Protein AF-0000000071251228 (afdb_homodimer)

pLDDT: mean 87.62, std 14.02, range [30.27, 98.0]

Radius of gyration: 18.93 Å; Cα contacts (8 Å, |Δi|>4): 201; chains: 2; bounding box: 42×54×41 Å

Nearest PDB structures (foldseek):
  5dkn-assembly1_A  TM=8.420E-01  e=7.118E-04  Bos taurus
  1odb-assembly2_F  TM=8.369E-01  e=2.130E-03  Homo sapiens
  1uwo-assembly1_B  TM=6.951E-01  e=2.423E-03  Homo sapiens
  2m9g-assembly1_B  TM=7.995E-01  e=8.251E-03  Homo sapiens
  1qlk-assembly1_B  TM=8.075E-01  e=2.809E-02  Rattus norvegicus

InterPro domains:
  IPR011992 EF-hand domain pair [SSF47473] (2-95)
  IPR013787 S100/CaBP-9k-type, calcium binding, subdomain [PF01023] (8-49)
  IPR013787 S100/CaBP-9k-type, calcium binding, subdomain [SM01394] (8-48)

Organism: Cyprinus carpio (NCBI:txid7962)

Structure (mmCIF, N/CA/C/O backbone):
data_AF-0000000071251228-model_v1
#
loop_
_entity.id
_entity.type
_entity.pdbx_description
1 polymer 'S100 calcium binding protein V1'
#
loop_
_atom_site.group_PDB
_atom_site.id
_atom_site.type_symbol
_atom_site.label_atom_id
_atom_site.label_alt_id
_atom_site.label_comp_id
_atom_site.label_asym_id
_atom_site.label_entity_id
_atom_site.label_seq_id
_atom_site.pdbx_PDB_ins_code
_atom_site.Cartn_x
_atom_site.Cartn_y
_atom_site.Cartn_z
_atom_site.occupancy
_atom_site.B_iso_or_equiv
_atom_site.auth_seq_id
_atom_site.auth_comp_id
_atom_site.auth_asym_id
_atom_site.auth_atom_id
_atom_site.pdbx_PDB_model_num
ATOM 1 N N . MET A 1 1 ? -17.562 -7.41 17.969 1 30.61 1 MET A N 1
ATOM 2 C CA . MET A 1 1 ? -16.484 -8.375 17.734 1 30.61 1 MET A CA 1
ATOM 3 C C . MET A 1 1 ? -15.273 -7.695 17.094 1 30.61 1 MET A C 1
ATOM 5 O O . MET A 1 1 ? -15.391 -7.059 16.047 1 30.61 1 MET A O 1
ATOM 9 N N . ALA A 1 2 ? -14.367 -7.113 17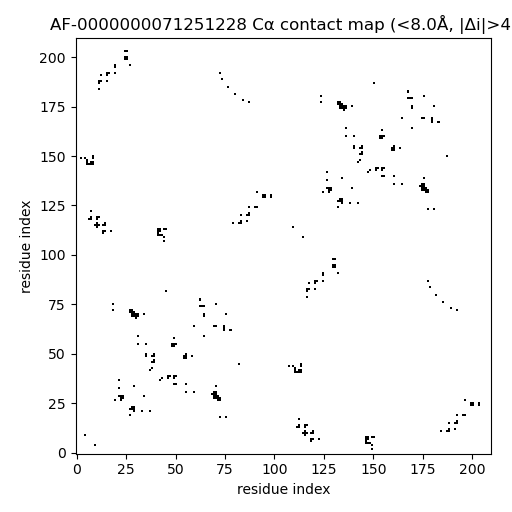.625 1 43.88 2 ALA A N 1
ATOM 10 C CA . ALA A 1 2 ? -13.25 -6.289 17.156 1 43.88 2 ALA A CA 1
ATOM 11 C C . ALA A 1 2 ? -12.695 -6.809 15.844 1 43.88 2 ALA A C 1
ATOM 13 O O . ALA A 1 2 ? -12.242 -7.949 15.758 1 43.88 2 ALA A O 1
ATOM 14 N N . THR A 1 3 ? -13.305 -6.719 14.555 1 56.38 3 THR A N 1
ATOM 15 C CA . THR A 1 3 ? -13.102 -7.348 13.258 1 56.38 3 THR A CA 1
ATOM 16 C C . THR A 1 3 ? -11.617 -7.59 13 1 56.38 3 THR A C 1
ATOM 18 O O . THR A 1 3 ? -10.812 -6.652 13.023 1 56.38 3 THR A O 1
ATOM 21 N N . GLN A 1 4 ? -11.164 -8.812 13.336 1 79.69 4 GLN A N 1
ATOM 22 C CA . GLN A 1 4 ? -9.781 -9.266 13.375 1 79.69 4 GLN A CA 1
ATOM 23 C C . GLN A 1 4 ? -9.109 -9.086 12.016 1 79.69 4 GLN A C 1
ATOM 25 O O . GLN A 1 4 ? -9.531 -9.695 11.023 1 79.69 4 GLN A O 1
ATOM 30 N N . TYR A 1 5 ? -8.43 -8.07 11.758 1 91 5 TYR A N 1
ATOM 31 C CA . TYR A 1 5 ? -7.684 -7.805 10.531 1 91 5 TYR A CA 1
ATOM 32 C C . TYR A 1 5 ? -6.57 -8.828 10.336 1 91 5 TYR A C 1
ATOM 34 O O . TYR A 1 5 ? -5.918 -9.234 11.305 1 91 5 TYR A O 1
ATOM 42 N N . THR A 1 6 ? -6.555 -9.414 9.102 1 95.06 6 THR A N 1
ATOM 43 C CA . THR A 1 6 ? -5.375 -10.188 8.734 1 95.06 6 THR A CA 1
ATOM 44 C C . THR A 1 6 ? -4.129 -9.312 8.734 1 95.06 6 THR A C 1
ATOM 46 O O . THR A 1 6 ? -4.223 -8.086 8.883 1 95.06 6 THR A O 1
ATOM 49 N N . ASP A 1 7 ? -2.982 -9.977 8.625 1 94.69 7 ASP A N 1
ATOM 50 C CA . ASP A 1 7 ? -1.744 -9.211 8.547 1 94.69 7 ASP A CA 1
ATOM 51 C C . ASP A 1 7 ? -1.766 -8.25 7.359 1 94.69 7 ASP A C 1
ATOM 53 O O . ASP A 1 7 ? -1.269 -7.125 7.457 1 94.69 7 ASP A O 1
ATOM 57 N N . LEU A 1 8 ? -2.355 -8.656 6.301 1 96.31 8 LEU A N 1
ATOM 58 C CA . LEU A 1 8 ? -2.408 -7.828 5.102 1 96.31 8 LEU A CA 1
ATOM 59 C C . LEU A 1 8 ? -3.336 -6.637 5.305 1 96.31 8 LEU A C 1
ATOM 61 O O . LEU A 1 8 ? -2.99 -5.508 4.945 1 96.31 8 LEU A O 1
ATOM 65 N N . GLU A 1 9 ? -4.414 -6.84 5.879 1 96.94 9 GLU A N 1
ATOM 66 C CA . GLU A 1 9 ? -5.363 -5.766 6.16 1 96.94 9 GLU A CA 1
ATOM 67 C C . GLU A 1 9 ? -4.789 -4.773 7.164 1 96.94 9 GLU A C 1
ATOM 69 O O . GLU A 1 9 ? -4.973 -3.562 7.023 1 96.94 9 GLU A O 1
ATOM 74 N N . LEU A 1 10 ? -4.055 -5.328 8.055 1 96.62 10 LEU A N 1
ATOM 75 C CA . LEU A 1 10 ? -3.414 -4.465 9.039 1 96.62 10 LEU A CA 1
ATOM 76 C C . LEU A 1 10 ? -2.334 -3.607 8.398 1 96.62 10 LEU A C 1
ATOM 78 O O . LEU A 1 10 ? -2.129 -2.457 8.789 1 96.62 10 LEU A O 1
ATOM 82 N N . ALA A 1 11 ? -1.667 -4.215 7.477 1 97.31 11 ALA A N 1
ATOM 83 C CA . ALA A 1 11 ? -0.642 -3.459 6.758 1 97.31 11 ALA A CA 1
ATOM 84 C C . ALA A 1 11 ? -1.25 -2.264 6.031 1 97.31 11 ALA A C 1
ATOM 86 O O . ALA A 1 11 ? -0.73 -1.147 6.113 1 97.31 11 ALA A O 1
ATOM 87 N N . ILE A 1 12 ? -2.396 -2.455 5.367 1 98 12 ILE A N 1
ATOM 88 C CA . ILE A 1 12 ? -3.072 -1.369 4.668 1 98 12 ILE A CA 1
ATOM 89 C C . ILE A 1 12 ? -3.529 -0.312 5.668 1 98 12 ILE A C 1
ATOM 91 O O . ILE A 1 12 ? -3.312 0.884 5.461 1 98 12 ILE A O 1
ATOM 95 N N . ASN A 1 13 ? -4.074 -0.729 6.754 1 96.19 13 ASN A N 1
ATOM 96 C CA . ASN A 1 13 ? -4.531 0.188 7.789 1 96.19 13 ASN A CA 1
ATOM 97 C C . ASN A 1 13 ? -3.379 1.002 8.367 1 96.19 13 ASN A C 1
ATOM 99 O O . ASN A 1 13 ? -3.529 2.195 8.641 1 96.19 13 ASN A O 1
ATOM 103 N N . THR A 1 14 ? -2.27 0.345 8.594 1 96.94 14 THR A N 1
ATOM 104 C CA . THR A 1 14 ? -1.097 1.015 9.148 1 96.94 14 THR A CA 1
ATOM 105 C C . THR A 1 14 ? -0.638 2.145 8.227 1 96.94 14 THR A C 1
ATOM 107 O O . THR A 1 14 ? -0.355 3.252 8.695 1 96.94 14 THR A O 1
ATOM 110 N N . LEU A 1 15 ? -0.582 1.889 6.906 1 97.56 15 LEU A N 1
ATOM 111 C CA . LEU A 1 15 ? -0.165 2.902 5.945 1 97.56 15 LEU A CA 1
ATOM 112 C C . LEU A 1 15 ? -1.149 4.066 5.922 1 97.56 15 LEU A C 1
ATOM 114 O O . LEU A 1 15 ? -0.741 5.23 5.941 1 97.56 15 LEU A O 1
ATOM 118 N N . VAL A 1 16 ? -2.418 3.779 5.992 1 97.31 16 VAL A N 1
ATOM 119 C CA . VAL A 1 16 ? -3.461 4.797 5.902 1 97.31 16 VAL A CA 1
ATOM 120 C C . VAL A 1 16 ? -3.482 5.633 7.18 1 97.31 16 VAL A C 1
ATOM 122 O O . VAL A 1 16 ? -3.52 6.863 7.121 1 97.31 16 VAL A O 1
ATOM 125 N N . THR A 1 17 ? -3.406 4.961 8.297 1 95.38 17 THR A N 1
ATOM 126 C CA . THR A 1 17 ? -3.533 5.656 9.578 1 95.38 17 THR A CA 1
ATOM 127 C C . THR A 1 17 ? -2.287 6.488 9.867 1 95.38 17 THR A C 1
ATOM 129 O O . THR A 1 17 ? -2.359 7.496 10.57 1 95.38 17 THR A O 1
ATOM 132 N N . ASN A 1 18 ? -1.169 6.016 9.367 1 95.81 18 ASN A N 1
ATOM 133 C CA . ASN A 1 18 ? 0.045 6.805 9.555 1 95.81 18 ASN A CA 1
ATOM 134 C C . ASN A 1 18 ? -0.086 8.195 8.93 1 95.81 18 ASN A C 1
ATOM 136 O O . ASN A 1 18 ? 0.193 9.195 9.586 1 95.81 18 ASN A O 1
ATOM 140 N N . PHE A 1 19 ? -0.508 8.242 7.684 1 96 19 PHE A N 1
ATOM 141 C CA . PHE A 1 19 ? -0.7 9.531 7.027 1 96 19 PHE A CA 1
ATOM 142 C C . PHE A 1 19 ? -1.793 10.336 7.719 1 96 19 PHE A C 1
ATOM 144 O O . PHE A 1 19 ? -1.646 11.539 7.926 1 96 19 PHE A O 1
ATOM 151 N N . HIS A 1 20 ? -2.836 9.641 8.055 1 92.56 20 HIS A N 1
ATOM 152 C CA . HIS A 1 20 ? -3.965 10.289 8.711 1 92.56 20 HIS A CA 1
ATOM 153 C C . HIS A 1 20 ? -3.541 10.93 10.031 1 92.56 20 HIS A C 1
ATOM 155 O O . HIS A 1 20 ? -3.947 12.055 10.336 1 92.56 20 HIS A O 1
ATOM 161 N N . SER A 1 21 ? -2.768 10.234 10.75 1 92.81 21 SER A N 1
ATOM 162 C CA . SER A 1 21 ? -2.344 10.727 12.055 1 92.81 21 SER A CA 1
ATOM 163 C C . SER A 1 21 ? -1.324 11.852 11.922 1 92.81 21 SER A C 1
ATOM 165 O O . SER A 1 21 ? -1.209 12.695 12.812 1 92.81 21 SER A O 1
ATOM 167 N N . ALA A 1 22 ? -0.604 11.82 10.805 1 92.56 22 ALA A N 1
ATOM 168 C CA . ALA A 1 22 ? 0.412 12.844 10.578 1 92.56 22 ALA A CA 1
ATOM 169 C C . ALA A 1 22 ? -0.217 14.133 10.062 1 92.56 22 ALA A C 1
ATOM 171 O O . ALA A 1 22 ? 0.367 15.211 10.203 1 92.56 22 ALA A O 1
ATOM 172 N N . SER A 1 23 ? -1.326 14.086 9.445 1 91.56 23 SER A N 1
ATOM 173 C CA . SER A 1 23 ? -2.008 15.258 8.898 1 91.56 23 SER A CA 1
ATOM 174 C C . SER A 1 23 ? -2.783 16 9.984 1 91.56 23 SER A C 1
ATOM 176 O O . SER A 1 23 ? -3.289 15.383 10.922 1 91.56 23 SER A O 1
ATOM 178 N N . PRO A 1 24 ? -2.785 17.297 9.914 1 87.62 24 PRO A N 1
ATOM 179 C CA . PRO A 1 24 ? -3.559 18.062 10.898 1 87.62 24 PRO A CA 1
ATOM 180 C C . PRO A 1 24 ? -5.031 17.672 10.922 1 87.62 24 PRO A C 1
ATOM 182 O O . PRO A 1 24 ? -5.559 17.172 9.93 1 87.62 24 PRO A O 1
ATOM 185 N N . THR A 1 25 ? -5.637 17.953 12.008 1 81.62 25 THR A N 1
ATOM 186 C CA . THR A 1 25 ? -7.023 17.578 12.227 1 81.62 25 THR A CA 1
ATOM 187 C C . THR A 1 25 ? -7.949 18.312 11.266 1 81.62 25 THR A C 1
ATOM 189 O O . THR A 1 25 ? -9.008 17.797 10.891 1 81.62 25 THR A O 1
ATOM 192 N N . ASN A 1 26 ? -7.492 19.438 10.781 1 82.94 26 ASN A N 1
ATOM 193 C CA . ASN A 1 26 ? -8.359 20.266 9.945 1 82.94 26 ASN A CA 1
ATOM 194 C C . ASN A 1 26 ? -7.961 20.203 8.477 1 82.94 26 ASN A C 1
ATOM 196 O O . ASN A 1 26 ? -8.43 21 7.664 1 82.94 26 ASN A O 1
ATOM 200 N N . ALA A 1 27 ? -7.074 19.297 8.188 1 84.56 27 ALA A N 1
ATOM 201 C CA . ALA A 1 27 ? -6.613 19.203 6.809 1 84.56 27 ALA A CA 1
ATOM 202 C C . ALA A 1 27 ? -6.234 17.766 6.457 1 84.56 27 ALA A C 1
ATOM 204 O O . ALA A 1 27 ? -5.746 17.016 7.309 1 84.56 27 ALA A O 1
ATOM 205 N N . ASP A 1 28 ? -6.445 17.453 5.191 1 90 28 ASP A N 1
ATOM 206 C CA . ASP A 1 28 ? -6.055 16.125 4.703 1 90 28 ASP A CA 1
ATOM 207 C C . ASP A 1 28 ? -4.738 16.203 3.93 1 90 28 ASP A C 1
ATOM 209 O O . ASP A 1 28 ? -4.457 15.336 3.098 1 90 28 ASP A O 1
ATOM 213 N N . THR A 1 29 ? -4.039 17.328 4.141 1 94.56 29 THR A N 1
ATOM 214 C CA . THR A 1 29 ? -2.758 17.5 3.469 1 94.56 29 THR A CA 1
ATOM 215 C C . THR A 1 29 ? -1.661 17.828 4.48 1 94.56 29 THR A C 1
ATOM 217 O O . THR A 1 29 ? -1.948 18.25 5.602 1 94.56 29 THR A O 1
ATOM 220 N N . LEU A 1 30 ? -0.43 17.531 4.043 1 95.62 30 LEU A N 1
ATOM 221 C CA . LEU A 1 30 ? 0.752 17.875 4.828 1 95.62 30 LEU A CA 1
ATOM 222 C C . LEU A 1 30 ? 1.565 18.953 4.141 1 95.62 30 LEU A C 1
ATOM 224 O O . LEU A 1 30 ? 1.646 19 2.91 1 95.62 30 LEU A O 1
ATOM 228 N N . THR A 1 31 ? 2.123 19.812 5.016 1 93.94 31 THR A N 1
ATOM 229 C CA . THR A 1 31 ? 3.127 20.703 4.461 1 93.94 31 THR A CA 1
ATOM 230 C C . THR A 1 31 ? 4.383 19.938 4.062 1 93.94 31 THR A C 1
ATOM 232 O O . THR A 1 31 ? 4.559 18.781 4.461 1 93.94 31 THR A O 1
ATOM 235 N N . ALA A 1 32 ? 5.219 20.594 3.246 1 93.06 32 ALA A N 1
ATOM 236 C CA . ALA A 1 32 ? 6.473 19.969 2.832 1 93.06 32 ALA A CA 1
ATOM 237 C C . ALA A 1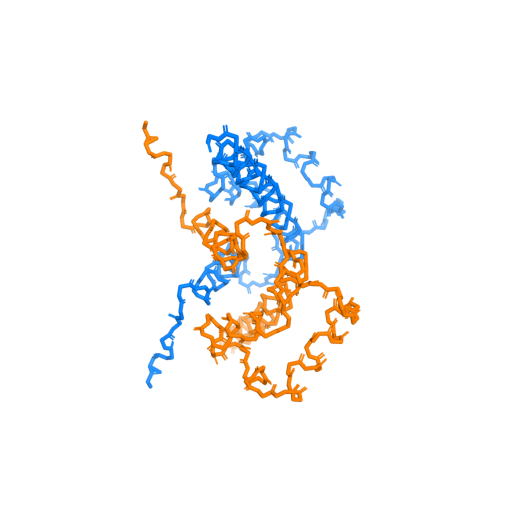 32 ? 7.301 19.547 4.039 1 93.06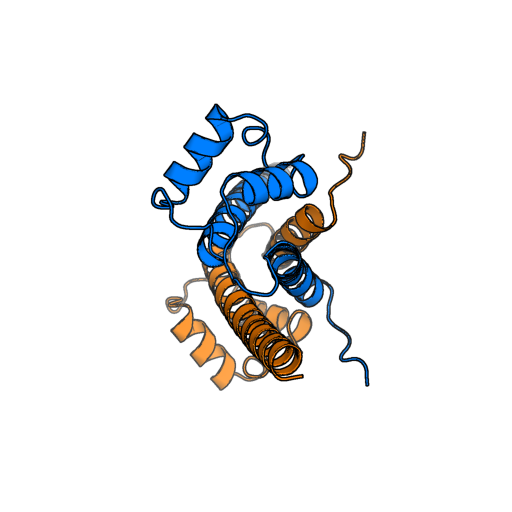 32 ALA A C 1
ATOM 239 O O . ALA A 1 32 ? 7.883 18.453 4.055 1 93.06 32 ALA A O 1
ATOM 240 N N . GLN A 1 33 ? 7.336 20.422 5.051 1 92.06 33 GLN A N 1
ATOM 241 C CA . GLN A 1 33 ? 8.133 20.156 6.246 1 92.06 33 GLN A CA 1
ATOM 242 C C . GLN A 1 33 ? 7.559 18.969 7.035 1 92.06 33 GLN A C 1
ATOM 244 O O . GLN A 1 33 ? 8.305 18.141 7.539 1 92.06 33 GLN A O 1
ATOM 249 N N . GLU A 1 34 ? 6.258 18.922 7.199 1 94.25 34 GLU A N 1
ATOM 250 C CA . GLU A 1 34 ? 5.598 17.812 7.883 1 94.25 34 GLU A CA 1
ATOM 251 C C . GLU A 1 34 ? 5.824 16.5 7.145 1 94.25 34 GLU A C 1
ATOM 253 O O . GLU A 1 34 ? 6.078 15.469 7.77 1 94.25 34 GLU A O 1
ATOM 258 N N . PHE A 1 35 ? 5.742 16.609 5.855 1 95.25 35 PHE A N 1
ATOM 259 C CA . PHE A 1 35 ? 5.977 15.445 5.02 1 95.25 35 PHE A CA 1
ATOM 260 C C . PHE A 1 35 ? 7.41 14.945 5.168 1 95.25 35 PHE A C 1
ATOM 262 O O . PHE A 1 35 ? 7.645 13.75 5.324 1 95.25 35 PHE A O 1
ATOM 269 N N . GLN A 1 36 ? 8.328 15.828 5.164 1 93.69 36 GLN A N 1
ATOM 270 C CA . GLN A 1 36 ? 9.742 15.484 5.34 1 93.69 36 GLN A CA 1
ATOM 271 C C . GLN A 1 36 ? 9.977 14.805 6.684 1 93.69 36 GLN A C 1
ATOM 273 O O . GLN A 1 36 ? 10.695 13.805 6.758 1 93.69 36 GLN A O 1
ATOM 278 N N . SER A 1 37 ? 9.438 15.391 7.727 1 93.69 37 SER A N 1
ATOM 279 C CA . SER A 1 37 ? 9.578 14.828 9.062 1 93.69 37 SER A CA 1
ATOM 280 C C . SER A 1 37 ? 8.992 13.414 9.133 1 93.69 37 SER A C 1
ATOM 282 O O . SER A 1 37 ? 9.594 12.523 9.727 1 93.69 37 SER A O 1
ATOM 284 N N . MET A 1 38 ? 7.867 13.234 8.5 1 94.06 38 MET A N 1
ATOM 285 C CA . MET A 1 38 ? 7.211 11.93 8.5 1 94.06 38 MET A CA 1
ATOM 286 C C . MET A 1 38 ? 8.07 10.891 7.781 1 94.06 38 MET A C 1
ATOM 288 O O . MET A 1 38 ? 8.289 9.797 8.305 1 94.06 38 MET A O 1
ATOM 292 N N . ILE A 1 39 ? 8.547 11.219 6.57 1 94.94 39 ILE A N 1
ATOM 293 C CA . ILE A 1 39 ? 9.336 10.289 5.766 1 94.94 39 ILE A CA 1
ATOM 294 C C . ILE A 1 39 ? 10.625 9.938 6.504 1 94.94 39 ILE A C 1
ATOM 296 O O . ILE A 1 39 ? 11.016 8.766 6.559 1 94.94 39 ILE A O 1
ATOM 300 N N . SER A 1 40 ? 11.25 10.922 7.086 1 93.12 40 SER A N 1
ATOM 301 C CA . SER A 1 40 ? 12.523 10.711 7.77 1 93.12 40 SER A CA 1
ATOM 302 C C . SER A 1 40 ? 12.352 9.828 9 1 93.12 40 SER A C 1
ATOM 304 O O . SER A 1 40 ? 13.25 9.047 9.336 1 93.12 40 SER A O 1
ATOM 306 N N . LYS A 1 41 ? 11.234 9.945 9.57 1 93.56 41 LYS A N 1
ATOM 307 C CA . LYS A 1 41 ? 10.953 9.18 10.781 1 93.56 41 LYS A CA 1
ATOM 308 C C . LYS A 1 41 ? 10.43 7.785 10.453 1 93.56 41 LYS A C 1
ATOM 310 O O . LYS A 1 41 ? 10.805 6.809 11.102 1 93.56 41 LYS A O 1
ATOM 315 N N . GLU A 1 42 ? 9.602 7.652 9.406 1 94.69 42 GLU A N 1
ATOM 316 C CA . GLU A 1 42 ? 8.812 6.438 9.211 1 94.69 42 GLU A CA 1
ATOM 317 C C . GLU A 1 42 ? 9.398 5.574 8.094 1 94.69 42 GLU A C 1
ATOM 319 O O . GLU A 1 42 ? 9.109 4.379 8.016 1 94.69 42 GLU A O 1
ATOM 324 N N . LEU A 1 43 ? 10.195 6.203 7.215 1 94.94 43 LEU A N 1
ATOM 325 C CA . LEU A 1 43 ? 10.766 5.438 6.113 1 94.94 43 LEU A CA 1
ATOM 326 C C . LEU A 1 43 ? 12.273 5.668 6.02 1 94.94 43 LEU A C 1
ATOM 328 O O . LEU A 1 43 ? 12.789 5.969 4.941 1 94.94 43 LEU A O 1
ATOM 332 N N . PRO A 1 44 ? 12.977 5.473 7.129 1 93.06 44 PRO A N 1
ATOM 333 C CA . PRO A 1 44 ? 14.398 5.816 7.121 1 93.06 44 PRO A CA 1
ATOM 334 C C . PRO A 1 44 ? 15.234 4.832 6.305 1 93.06 44 PRO A C 1
ATOM 336 O O . PRO A 1 44 ? 16.281 5.199 5.777 1 93.06 44 PRO A O 1
ATOM 339 N N . THR A 1 45 ? 14.875 3.621 6.148 1 92.69 45 THR A N 1
ATOM 340 C CA . THR A 1 45 ? 15.641 2.607 5.434 1 92.69 45 THR A CA 1
ATOM 341 C C . THR A 1 45 ? 15.312 2.633 3.941 1 92.69 45 THR A C 1
ATOM 343 O O . THR A 1 45 ? 16.188 2.387 3.105 1 92.69 45 THR A O 1
ATOM 346 N N . MET A 1 46 ? 14.062 2.992 3.627 1 93.12 46 MET A N 1
ATOM 347 C CA . MET A 1 46 ? 13.609 2.881 2.246 1 93.12 46 MET A CA 1
ATOM 348 C C . MET A 1 46 ? 13.789 4.199 1.503 1 93.12 46 MET A C 1
ATOM 350 O O . MET A 1 46 ? 13.906 4.215 0.275 1 93.12 46 MET A O 1
ATOM 354 N N . VAL A 1 47 ? 13.781 5.301 2.219 1 92.31 47 VAL A N 1
ATOM 355 C CA . VAL A 1 47 ? 13.969 6.613 1.611 1 92.31 47 VAL A CA 1
ATOM 356 C C . VAL A 1 47 ? 15.164 7.312 2.258 1 92.31 47 VAL A C 1
ATOM 358 O O . VAL A 1 47 ? 15.039 7.926 3.318 1 92.31 47 VAL A O 1
ATOM 361 N N . LYS A 1 48 ? 16.219 7.348 1.599 1 86.06 48 LYS A N 1
ATOM 362 C CA . LYS A 1 48 ? 17.469 7.844 2.178 1 86.06 48 LYS A CA 1
ATOM 363 C C . LYS A 1 48 ? 17.719 9.297 1.786 1 86.06 48 LYS A C 1
ATOM 365 O O . LYS A 1 48 ? 18.453 10.016 2.469 1 86.06 48 LYS A O 1
ATOM 370 N N . THR A 1 49 ? 17.016 9.742 0.818 1 81.31 49 THR A N 1
ATOM 371 C CA . THR A 1 49 ? 17.391 11.031 0.25 1 81.31 49 THR A CA 1
ATOM 372 C C . THR A 1 49 ? 16.469 12.133 0.768 1 81.31 49 THR A C 1
ATOM 374 O O . THR A 1 49 ? 16.688 13.312 0.498 1 81.31 49 THR A O 1
ATOM 377 N N . ALA A 1 50 ? 15.5 11.773 1.533 1 77.5 50 ALA A N 1
ATOM 378 C CA . ALA A 1 50 ? 14.555 12.82 1.92 1 77.5 50 ALA A CA 1
ATOM 379 C C . ALA A 1 50 ? 14.977 13.492 3.221 1 77.5 50 ALA A C 1
ATOM 381 O O . ALA A 1 50 ? 14.227 14.289 3.789 1 77.5 50 ALA A O 1
ATOM 382 N N . GLY A 1 51 ? 16.047 13.242 3.623 1 81.75 51 GLY A N 1
ATOM 383 C CA . GLY A 1 51 ? 16.516 13.805 4.879 1 81.75 51 GLY A CA 1
ATOM 384 C C . GLY A 1 51 ? 17 15.242 4.75 1 81.75 51 GLY A C 1
ATOM 385 O O . GLY A 1 51 ? 17.125 15.945 5.75 1 81.75 51 GLY A O 1
ATOM 386 N N . ASP A 1 52 ? 17.312 15.648 3.578 1 84.62 52 ASP A N 1
ATOM 387 C CA . ASP A 1 52 ? 17.703 17.047 3.412 1 84.62 52 ASP A CA 1
ATOM 388 C C . ASP A 1 52 ? 16.797 17.75 2.42 1 84.62 52 ASP A C 1
ATOM 390 O O . ASP A 1 52 ? 15.914 17.141 1.816 1 84.62 52 ASP A O 1
ATOM 394 N N . GLN A 1 53 ? 17 19.125 2.326 1 88.56 53 GLN A N 1
ATOM 395 C CA . GLN A 1 53 ? 16.094 19.953 1.536 1 88.56 53 GLN A CA 1
ATOM 396 C C . GLN A 1 53 ? 16.156 19.578 0.057 1 88.56 53 GLN A C 1
ATOM 398 O O . GLN A 1 53 ? 15.141 19.609 -0.64 1 88.56 53 GLN A O 1
ATOM 403 N N . GLU A 1 54 ? 17.344 19.281 -0.367 1 90.94 54 GLU A N 1
ATOM 404 C CA . GLU A 1 54 ? 17.5 18.891 -1.769 1 90.94 54 GLU A CA 1
ATOM 405 C C . GLU A 1 54 ? 16.766 17.594 -2.072 1 90.94 54 GLU A C 1
ATOM 407 O O . GLU A 1 54 ? 16.062 17.484 -3.08 1 90.94 54 GLU A O 1
ATOM 412 N N . GLY A 1 55 ? 16.969 16.641 -1.234 1 91.25 55 GLY A N 1
ATOM 413 C CA . GLY A 1 55 ? 16.281 15.375 -1.367 1 91.25 55 GLY A CA 1
ATOM 414 C C . GLY A 1 55 ? 14.773 15.5 -1.291 1 91.25 55 GLY A C 1
ATOM 415 O O . GLY A 1 55 ? 14.047 14.859 -2.057 1 91.25 55 GLY A O 1
ATOM 416 N N . LEU A 1 56 ? 14.32 16.328 -0.42 1 91 56 LEU A N 1
ATOM 417 C CA . LEU A 1 56 ? 12.891 16.578 -0.278 1 91 56 LEU A CA 1
ATOM 418 C C . LEU A 1 56 ? 12.312 17.203 -1.54 1 91 56 LEU A C 1
ATOM 420 O O . LEU A 1 56 ? 11.266 16.797 -2.029 1 91 56 LEU A O 1
ATOM 424 N N . ASN A 1 57 ? 12.992 18.281 -2.068 1 92.12 57 ASN A N 1
ATOM 425 C CA . ASN A 1 57 ? 12.547 18.953 -3.279 1 92.12 57 ASN A CA 1
ATOM 426 C C . ASN A 1 57 ? 12.453 18 -4.461 1 92.12 57 ASN A C 1
ATOM 428 O O . ASN A 1 57 ? 11.492 18.047 -5.238 1 92.12 57 ASN A O 1
ATOM 432 N N . LYS A 1 58 ? 13.367 17.156 -4.562 1 93 58 LYS A N 1
ATOM 433 C CA . LYS A 1 58 ? 13.359 16.141 -5.621 1 93 58 LYS A CA 1
ATOM 434 C C . LYS A 1 58 ? 12.164 15.211 -5.473 1 93 58 LYS A C 1
ATOM 436 O O . LYS A 1 58 ? 11.492 14.891 -6.457 1 93 58 LYS A O 1
ATOM 441 N N . LEU A 1 59 ? 11.961 14.828 -4.289 1 93.31 59 LEU A N 1
ATOM 442 C CA . LEU A 1 59 ? 10.859 13.914 -4.004 1 93.31 59 LEU A CA 1
ATOM 443 C C . LEU A 1 59 ? 9.523 14.57 -4.332 1 93.31 59 LEU A C 1
ATOM 445 O O . LEU A 1 59 ? 8.664 13.953 -4.973 1 93.31 59 LEU A O 1
ATOM 449 N N . LEU A 1 60 ? 9.359 15.82 -3.932 1 94.31 60 LEU A N 1
ATOM 450 C CA . LEU A 1 60 ? 8.117 16.547 -4.18 1 94.31 60 LEU A CA 1
ATOM 451 C C . LEU A 1 60 ? 7.898 16.75 -5.676 1 94.31 60 LEU A C 1
ATOM 453 O O . LEU A 1 60 ? 6.77 16.656 -6.164 1 94.31 60 LEU A O 1
ATOM 457 N N . THR A 1 61 ? 9.023 16.969 -6.332 1 93.88 61 THR A N 1
ATOM 458 C CA . THR A 1 61 ? 8.969 17.141 -7.781 1 93.88 61 THR A CA 1
ATOM 459 C C . THR A 1 61 ? 8.57 15.828 -8.461 1 93.88 61 THR A C 1
ATOM 461 O O . THR A 1 61 ? 7.734 15.82 -9.359 1 93.88 61 THR A O 1
ATOM 464 N N . GLU A 1 62 ? 9.102 14.781 -7.984 1 93 62 GLU A N 1
ATOM 465 C CA . GLU A 1 62 ? 8.789 13.469 -8.539 1 93 62 GLU A CA 1
ATOM 466 C C . GLU A 1 62 ? 7.332 13.094 -8.266 1 93 62 GLU A C 1
ATOM 468 O O . GLU A 1 62 ? 6.695 12.43 -9.094 1 93 62 GLU A O 1
ATOM 473 N N . LEU A 1 63 ? 6.84 13.523 -7.172 1 93.44 63 LEU A N 1
ATOM 474 C CA . LEU A 1 63 ? 5.461 13.242 -6.793 1 93.44 63 LEU A CA 1
ATOM 475 C C . LEU A 1 63 ? 4.504 14.234 -7.449 1 93.44 63 LEU A C 1
ATOM 477 O O . LEU A 1 63 ? 3.283 14.102 -7.324 1 93.44 63 LEU A O 1
ATOM 481 N N . ASN A 1 64 ? 5.043 15.25 -8.188 1 93.38 64 ASN A N 1
ATOM 482 C CA . ASN A 1 64 ? 4.285 16.266 -8.906 1 93.38 64 ASN A CA 1
ATOM 483 C C . ASN A 1 64 ? 3.412 17.078 -7.957 1 93.38 64 ASN A C 1
ATOM 485 O O . ASN A 1 64 ? 2.248 17.359 -8.258 1 93.38 64 ASN A O 1
ATOM 489 N N . VAL A 1 65 ? 3.98 17.391 -6.777 1 93.38 65 VAL A N 1
ATOM 490 C CA . VAL A 1 65 ? 3.273 18.234 -5.824 1 93.38 65 VAL A CA 1
ATOM 491 C C . VAL A 1 65 ? 3.539 19.703 -6.145 1 93.38 65 VAL A C 1
ATOM 493 O O . VAL A 1 65 ? 4.695 20.125 -6.211 1 93.38 65 VAL A O 1
ATOM 496 N N . GLU A 1 66 ? 2.447 20.469 -6.379 1 89.44 66 GLU A N 1
ATOM 497 C CA . GLU A 1 66 ? 2.578 21.875 -6.711 1 89.44 66 GLU A CA 1
ATOM 498 C C . GLU A 1 66 ? 3.035 22.688 -5.5 1 89.44 66 GLU A C 1
ATOM 500 O O . GLU A 1 66 ? 2.625 22.406 -4.371 1 89.44 66 GLU A O 1
ATOM 505 N N . GLU A 1 67 ? 3.828 23.703 -5.84 1 84.06 67 GLU A N 1
ATOM 506 C CA . GLU A 1 67 ? 4.305 24.594 -4.789 1 84.06 67 GLU A CA 1
ATOM 507 C C . GLU A 1 67 ? 3.139 25.219 -4.035 1 84.06 67 GLU A C 1
ATOM 509 O O . GLU A 1 67 ? 2.188 25.719 -4.648 1 84.06 67 GLU A O 1
ATOM 514 N N . GLY A 1 68 ? 3.178 25.172 -2.736 1 86.44 68 GLY A N 1
ATOM 515 C CA . GLY A 1 68 ? 2.164 25.797 -1.903 1 86.44 68 GLY A CA 1
ATOM 516 C C . GLY A 1 68 ? 0.96 24.922 -1.658 1 86.44 68 GLY A C 1
ATOM 517 O O . GLY A 1 68 ? 0.12 25.219 -0.809 1 86.44 68 GLY A O 1
ATOM 518 N N . LYS A 1 69 ? 1.07 23.891 -2.533 1 84.94 69 LYS A N 1
ATOM 519 C CA . LYS A 1 69 ? -0.003 22.938 -2.285 1 84.94 69 LYS A CA 1
ATOM 520 C C . LYS A 1 69 ? 0.449 21.844 -1.325 1 84.94 69 LYS A C 1
ATOM 522 O O . LYS A 1 69 ? 1.637 21.516 -1.259 1 84.94 69 LYS A O 1
ATOM 527 N N . GLY A 1 70 ? -0.184 21.531 -0.316 1 93.69 70 GLY A N 1
ATOM 528 C CA . GLY A 1 70 ? 0.067 20.469 0.654 1 93.69 70 GLY A CA 1
ATOM 529 C C . GLY A 1 70 ? 0.206 19.109 0.021 1 93.69 70 GLY A C 1
ATOM 530 O O . GLY A 1 70 ? -0.085 18.922 -1.164 1 93.69 70 GLY A O 1
ATOM 531 N N . VAL A 1 71 ? 0.915 18.266 0.686 1 96.31 71 VAL A N 1
ATOM 532 C CA . VAL A 1 71 ? 1.041 16.859 0.271 1 96.31 71 VAL A CA 1
ATOM 533 C C . VAL A 1 71 ? -0.216 16.094 0.664 1 96.31 71 VAL A C 1
ATOM 535 O O . VAL A 1 71 ? -0.514 15.945 1.852 1 96.31 71 VAL A O 1
ATOM 538 N N . ALA A 1 72 ? -0.922 15.656 -0.396 1 96.5 72 ALA A N 1
ATOM 539 C CA . ALA A 1 72 ? -2.148 14.898 -0.15 1 96.5 72 ALA A CA 1
ATOM 540 C C . ALA A 1 72 ? -1.859 13.406 -0.017 1 96.5 72 ALA A C 1
ATOM 542 O O . ALA A 1 72 ? -0.743 12.961 -0.288 1 96.5 72 ALA A O 1
ATOM 543 N N . PHE A 1 73 ? -2.9 12.68 0.42 1 96.44 73 PHE A N 1
ATOM 544 C CA . PHE A 1 73 ? -2.76 11.242 0.593 1 96.44 73 PHE A CA 1
ATOM 545 C C . PHE A 1 73 ? -2.318 10.578 -0.708 1 96.44 73 PHE A C 1
ATOM 547 O O . PHE A 1 73 ? -1.5 9.656 -0.697 1 96.44 73 PHE A O 1
ATOM 554 N N . LYS A 1 74 ? -2.828 11.078 -1.766 1 95.69 74 LYS A N 1
ATOM 555 C CA . LYS A 1 74 ? -2.5 10.492 -3.062 1 95.69 74 LYS A CA 1
ATOM 556 C C . LYS A 1 74 ? -1.006 10.602 -3.354 1 95.69 74 LYS A C 1
ATOM 558 O O . LYS A 1 74 ? -0.412 9.688 -3.93 1 95.69 74 LYS A O 1
ATOM 563 N N . ASP A 1 75 ? -0.418 11.664 -2.984 1 96.44 75 ASP A N 1
ATOM 564 C CA . ASP A 1 75 ? 1.014 11.867 -3.184 1 96.44 75 ASP A CA 1
ATOM 565 C C . ASP A 1 75 ? 1.829 10.906 -2.322 1 96.44 75 ASP A C 1
ATOM 567 O O . ASP A 1 75 ? 2.75 10.25 -2.816 1 96.44 75 ASP A O 1
ATOM 571 N N . PHE A 1 76 ? 1.355 10.867 -1.095 1 96.06 76 PHE A N 1
ATOM 572 C CA . PHE A 1 76 ? 1.989 9.914 -0.195 1 96.06 76 PHE A CA 1
ATOM 573 C C . PHE A 1 76 ? 1.878 8.492 -0.744 1 96.06 76 PHE A C 1
ATOM 575 O O . PHE A 1 76 ? 2.848 7.738 -0.721 1 96.06 76 PHE A O 1
ATOM 582 N N . TRP A 1 77 ? 0.816 8.18 -1.246 1 97.19 77 TRP A N 1
ATOM 583 C CA . TRP A 1 77 ? 0.581 6.836 -1.756 1 97.19 77 TRP A CA 1
ATOM 584 C C . TRP A 1 77 ? 1.44 6.559 -2.984 1 97.19 77 TRP A C 1
ATOM 586 O O . TRP A 1 77 ? 1.891 5.43 -3.195 1 97.19 77 TRP A O 1
ATOM 596 N N . GLN A 1 78 ? 1.619 7.566 -3.783 1 96.31 78 GLN A N 1
ATOM 597 C CA . GLN A 1 78 ? 2.496 7.402 -4.938 1 96.31 78 GLN A CA 1
ATOM 598 C C . GLN A 1 78 ? 3.912 7.035 -4.508 1 96.31 78 GLN A C 1
ATOM 600 O O . GLN A 1 78 ? 4.582 6.238 -5.168 1 96.31 78 GLN A O 1
ATOM 605 N N . LEU A 1 79 ? 4.375 7.652 -3.479 1 96.19 79 LEU A N 1
ATOM 606 C CA . LEU A 1 79 ? 5.676 7.293 -2.928 1 96.19 79 LEU A CA 1
ATOM 607 C C . LEU A 1 79 ? 5.691 5.836 -2.479 1 96.19 79 LEU A C 1
ATOM 609 O O . LEU A 1 79 ? 6.609 5.086 -2.816 1 96.19 79 LEU A O 1
ATOM 613 N N . VAL A 1 80 ? 4.66 5.434 -1.76 1 97.38 80 VAL A N 1
ATOM 614 C CA . VAL A 1 80 ? 4.539 4.059 -1.288 1 97.38 80 VAL A CA 1
ATOM 615 C C . VAL A 1 80 ? 4.527 3.102 -2.48 1 97.38 80 VAL A C 1
ATOM 617 O O . VAL A 1 80 ? 5.18 2.057 -2.451 1 97.38 80 VAL A O 1
ATOM 620 N N . ASP A 1 81 ? 3.783 3.451 -3.5 1 96.81 81 ASP A N 1
ATOM 621 C CA . ASP A 1 81 ? 3.701 2.658 -4.723 1 96.81 81 ASP A CA 1
ATOM 622 C C . ASP A 1 81 ? 5.082 2.447 -5.336 1 96.81 81 ASP A C 1
ATOM 624 O O . ASP A 1 81 ? 5.43 1.331 -5.73 1 96.81 81 ASP A O 1
ATOM 628 N N . SER A 1 82 ? 5.855 3.479 -5.406 1 95.44 82 SER A N 1
ATOM 629 C CA . SER A 1 82 ? 7.199 3.418 -5.969 1 95.44 82 SER A CA 1
ATOM 630 C C . SER A 1 82 ? 8.102 2.502 -5.152 1 95.44 82 SER A C 1
ATOM 632 O O . SER A 1 82 ? 8.828 1.678 -5.711 1 95.44 82 SER A O 1
ATOM 634 N N . LEU A 1 83 ? 8.023 2.658 -3.859 1 95.88 83 LEU A N 1
ATOM 635 C CA . LEU A 1 83 ? 8.836 1.845 -2.963 1 95.88 83 LEU A CA 1
ATOM 636 C C . LEU A 1 83 ? 8.445 0.374 -3.055 1 95.88 83 LEU A C 1
ATOM 638 O O . LEU A 1 83 ? 9.312 -0.502 -3.094 1 95.88 83 LEU A O 1
ATOM 642 N N . ALA A 1 84 ? 7.148 0.065 -3.027 1 97 84 ALA A N 1
ATOM 643 C CA . ALA A 1 84 ? 6.648 -1.306 -3.105 1 97 84 ALA A CA 1
ATOM 644 C C . ALA A 1 84 ? 7.07 -1.97 -4.414 1 97 84 ALA A C 1
ATOM 646 O O . ALA A 1 84 ? 7.504 -3.123 -4.418 1 97 84 ALA A O 1
ATOM 647 N N . THR A 1 85 ? 6.961 -1.248 -5.523 1 96.38 85 THR A N 1
ATOM 648 C CA . THR A 1 85 ? 7.34 -1.76 -6.836 1 96.38 85 THR A CA 1
ATOM 649 C C . THR A 1 85 ? 8.836 -2.068 -6.887 1 96.38 85 THR A C 1
ATOM 651 O O . THR A 1 85 ? 9.242 -3.102 -7.418 1 96.38 85 THR A O 1
ATOM 654 N N . ALA A 1 86 ? 9.633 -1.179 -6.375 1 94.25 86 ALA A N 1
ATOM 655 C CA . ALA A 1 86 ? 11.078 -1.391 -6.312 1 94.25 86 ALA A CA 1
ATOM 656 C C . ALA A 1 86 ? 11.414 -2.631 -5.492 1 94.25 86 ALA A C 1
ATOM 658 O O . ALA A 1 86 ? 12.242 -3.453 -5.906 1 94.25 86 ALA A O 1
ATOM 659 N N . GLN A 1 87 ? 10.781 -2.771 -4.379 1 93.56 87 GLN A N 1
ATOM 660 C CA . GLN A 1 87 ? 11.023 -3.93 -3.523 1 93.56 87 GLN A CA 1
ATOM 661 C C . GLN A 1 87 ? 10.602 -5.223 -4.215 1 93.56 87 GLN A C 1
ATOM 663 O O . GLN A 1 87 ? 11.305 -6.23 -4.145 1 93.56 87 GLN A O 1
ATOM 668 N N . PHE A 1 88 ? 9.461 -5.168 -4.859 1 95.12 88 PHE A N 1
ATOM 669 C CA . PHE A 1 88 ? 9 -6.355 -5.566 1 95.12 88 PHE A CA 1
ATOM 670 C C . PHE A 1 88 ? 9.977 -6.746 -6.668 1 95.12 88 PHE A C 1
ATOM 672 O O . PHE A 1 88 ? 10.242 -7.934 -6.883 1 95.12 88 PHE A O 1
ATOM 679 N N . GLY A 1 89 ? 10.453 -5.789 -7.391 1 93.56 89 GLY A N 1
ATOM 680 C CA . GLY A 1 89 ? 11.445 -6.051 -8.422 1 93.56 89 GLY A CA 1
ATOM 681 C C . GLY A 1 89 ? 12.68 -6.754 -7.895 1 93.56 89 GLY A C 1
ATOM 682 O O . GLY A 1 89 ? 13.195 -7.672 -8.539 1 93.56 89 GLY A O 1
ATOM 683 N N . LEU A 1 90 ? 13.086 -6.379 -6.754 1 90.88 90 LEU A N 1
ATOM 684 C CA . LEU A 1 90 ? 14.266 -6.98 -6.141 1 90.88 90 LEU A CA 1
ATOM 685 C C . LEU A 1 90 ? 14 -8.438 -5.766 1 90.88 90 LEU A C 1
ATOM 687 O O . LEU A 1 90 ? 14.836 -9.305 -6.008 1 90.88 90 LEU A O 1
ATOM 691 N N . LEU A 1 91 ? 12.914 -8.672 -5.191 1 90.5 91 LEU A N 1
ATOM 692 C CA . LEU A 1 91 ? 12.547 -10.031 -4.781 1 90.5 91 LEU A CA 1
ATOM 693 C C . LEU A 1 91 ? 12.367 -10.938 -5.992 1 90.5 91 LEU A C 1
ATOM 695 O O . LEU A 1 91 ? 12.758 -12.102 -5.965 1 90.5 91 LEU A O 1
ATOM 699 N N . SER A 1 92 ? 11.672 -10.391 -6.945 1 89.88 92 SER A N 1
ATOM 700 C CA . SER A 1 92 ? 11.43 -11.164 -8.164 1 89.88 92 SER A CA 1
ATOM 701 C C . SER A 1 92 ? 12.734 -11.57 -8.836 1 89.88 92 SER A C 1
ATOM 703 O O . SER A 1 92 ? 12.859 -12.688 -9.328 1 89.88 92 SER A O 1
ATOM 705 N N . LYS A 1 93 ? 13.672 -10.727 -8.906 1 88.5 93 LYS A N 1
ATOM 706 C CA . LYS A 1 93 ? 14.984 -11.023 -9.484 1 88.5 93 LYS A CA 1
ATOM 707 C C . LYS A 1 93 ? 15.703 -12.102 -8.68 1 88.5 93 LYS A C 1
ATOM 709 O O . LYS A 1 93 ? 16.344 -12.984 -9.258 1 88.5 93 LYS A O 1
ATOM 714 N N . GLU A 1 94 ? 15.562 -12.055 -7.402 1 84.62 94 GLU A N 1
ATOM 715 C CA . GLU A 1 94 ? 16.188 -13.047 -6.543 1 84.62 94 GLU A CA 1
ATOM 716 C C . GLU A 1 94 ? 15.578 -14.43 -6.758 1 84.62 94 GLU A C 1
ATOM 718 O O . GLU A 1 94 ? 16.281 -15.438 -6.719 1 84.62 94 GLU A O 1
ATOM 723 N N . LYS A 1 95 ? 14.352 -14.453 -6.867 1 81.19 95 LYS A N 1
ATOM 724 C CA . LYS A 1 95 ? 13.625 -15.703 -7.09 1 81.19 95 LYS A CA 1
ATOM 725 C C . LYS A 1 95 ? 14.016 -16.344 -8.422 1 81.19 95 LYS A C 1
ATOM 727 O O . LYS A 1 95 ? 14.109 -17.562 -8.531 1 81.19 95 LYS A O 1
ATOM 732 N N . GLN A 1 96 ? 14.109 -15.523 -9.359 1 76.62 96 GLN A N 1
ATOM 733 C CA . GLN A 1 96 ? 14.484 -16.016 -10.688 1 76.62 96 GLN A CA 1
ATOM 734 C C . GLN A 1 96 ? 15.906 -16.562 -10.688 1 76.62 96 GLN A C 1
ATOM 736 O O . GLN A 1 96 ? 16.188 -17.547 -11.375 1 76.62 96 GLN A O 1
ATOM 741 N N . VAL A 1 97 ? 16.703 -15.992 -9.891 1 71.62 97 VAL A N 1
ATOM 742 C CA . VAL A 1 97 ? 18.078 -16.469 -9.828 1 71.62 97 VAL A CA 1
ATOM 743 C C . VAL A 1 97 ? 18.141 -17.766 -9.039 1 71.62 97 VAL A C 1
ATOM 745 O O . VAL A 1 97 ? 18.906 -18.672 -9.391 1 71.62 97 VAL A O 1
ATOM 748 N N . LYS A 1 98 ? 17.406 -17.906 -8.016 1 65.31 98 LYS A N 1
ATOM 749 C CA . LYS A 1 98 ? 17.391 -19.125 -7.23 1 65.31 98 LYS A CA 1
ATOM 750 C C . LYS A 1 98 ? 16.828 -20.297 -8.039 1 65.31 98 LYS A C 1
ATOM 752 O O . LYS A 1 98 ? 17.281 -21.438 -7.891 1 65.31 98 LYS A O 1
ATOM 757 N N . CYS A 1 99 ? 15.797 -20.062 -8.758 1 59.41 99 CYS A N 1
ATOM 758 C CA . CYS A 1 99 ? 15.234 -21.141 -9.562 1 59.41 99 CYS A CA 1
ATOM 759 C C . CYS A 1 99 ? 16.203 -21.547 -10.672 1 59.41 99 CYS A C 1
ATOM 761 O O . CYS A 1 99 ? 16.359 -22.734 -10.953 1 59.41 99 CYS A O 1
ATOM 763 N N . VAL A 1 100 ? 16.672 -20.625 -11.297 1 55.88 100 VAL A N 1
ATOM 764 C CA . VAL A 1 100 ? 17.641 -21 -12.328 1 55.88 100 VAL A CA 1
ATOM 765 C C . VAL A 1 100 ? 18.75 -21.844 -11.711 1 55.88 100 VAL A C 1
ATOM 767 O O . VAL A 1 100 ? 19.188 -22.828 -12.305 1 55.88 100 VAL A O 1
ATOM 770 N N . LYS A 1 101 ? 19.094 -21.406 -10.633 1 55.03 101 LYS A N 1
ATOM 771 C CA . LYS A 1 101 ? 20.141 -22.234 -10.023 1 55.03 101 LYS A CA 1
ATOM 772 C C . LYS A 1 101 ? 19.609 -23.594 -9.625 1 55.03 101 LYS A C 1
ATOM 774 O O . LYS A 1 101 ? 20.375 -24.562 -9.523 1 55.03 101 LYS A O 1
ATOM 779 N N . CYS A 1 102 ? 18.406 -23.531 -9.219 1 49.53 102 CYS A N 1
ATOM 780 C CA . CYS A 1 102 ? 17.844 -24.844 -8.891 1 49.53 102 CYS A CA 1
ATOM 781 C C . CYS A 1 102 ? 17.812 -25.734 -10.125 1 49.53 102 CYS A C 1
ATOM 783 O O . CYS A 1 102 ? 18 -26.953 -10.031 1 49.53 102 CYS A O 1
ATOM 785 N N . SER A 1 103 ? 17.234 -25.031 -11.172 1 48.44 103 SER A N 1
ATOM 786 C CA . SER A 1 103 ? 17.172 -25.875 -12.367 1 48.44 103 SER A CA 1
ATOM 787 C C . SER A 1 103 ? 18.578 -26.203 -12.875 1 48.44 103 SER A C 1
ATOM 789 O O . SER A 1 103 ? 18.766 -27.203 -13.586 1 48.44 103 SER A O 1
ATOM 791 N N . LEU A 1 104 ? 19.453 -25.391 -12.672 1 48.81 104 LEU A N 1
ATOM 792 C CA . LEU A 1 104 ? 20.797 -25.703 -13.141 1 48.81 104 LEU A CA 1
ATOM 793 C C . LEU A 1 104 ? 21.5 -26.656 -12.18 1 48.81 104 LEU A C 1
ATOM 795 O O . LEU A 1 104 ? 22.578 -27.172 -12.484 1 48.81 104 LEU A O 1
ATOM 799 N N . MET A 1 105 ? 20.891 -26.703 -11.039 1 40.69 105 MET A N 1
ATOM 800 C CA . MET A 1 105 ? 21.531 -27.781 -10.289 1 40.69 105 MET A CA 1
ATOM 801 C C . MET A 1 105 ? 20.891 -29.125 -10.625 1 40.69 105 MET A C 1
ATOM 803 O O . MET A 1 105 ? 19.672 -29.219 -10.789 1 40.69 105 MET A O 1
ATOM 807 N N . MET B 1 1 ? 23.266 -6.832 10.836 1 30.27 1 MET B N 1
ATOM 808 C CA . MET B 1 1 ? 22.391 -6.078 11.719 1 30.27 1 MET B CA 1
ATOM 809 C C . MET B 1 1 ? 20.938 -6.145 11.242 1 30.27 1 MET B C 1
ATOM 811 O O . MET B 1 1 ? 20.641 -5.797 10.094 1 30.27 1 MET B O 1
ATOM 815 N N . ALA B 1 2 ? 20.109 -7.004 11.422 1 44.38 2 ALA B N 1
ATOM 816 C CA . ALA B 1 2 ? 18.766 -7.289 10.914 1 44.38 2 ALA B CA 1
ATOM 817 C C . ALA B 1 2 ? 17.984 -6 10.68 1 44.38 2 ALA B C 1
ATOM 819 O O . ALA B 1 2 ? 17.766 -5.215 11.609 1 44.38 2 ALA B O 1
ATOM 820 N N . THR B 1 3 ? 18.203 -5.043 9.648 1 56.34 3 THR B N 1
ATOM 821 C CA . THR B 1 3 ? 17.766 -3.672 9.391 1 56.34 3 THR B CA 1
ATOM 822 C C . THR B 1 3 ? 16.344 -3.441 9.898 1 56.34 3 THR B C 1
ATOM 824 O O . THR B 1 3 ? 15.422 -4.164 9.516 1 56.34 3 THR B O 1
ATOM 827 N N . GLN B 1 4 ? 16.25 -2.9 11.117 1 79.25 4 GLN B N 1
ATOM 828 C CA . GLN B 1 4 ? 15.039 -2.723 11.922 1 79.25 4 GLN B CA 1
ATOM 829 C C . GLN B 1 4 ? 13.992 -1.905 11.164 1 79.25 4 GLN B C 1
ATOM 831 O O . GLN B 1 4 ? 14.219 -0.728 10.867 1 79.25 4 GLN B O 1
ATOM 836 N N . TYR B 1 5 ? 13.117 -2.455 10.469 1 91 5 TYR B N 1
ATOM 837 C CA . TYR B 1 5 ? 12.023 -1.804 9.758 1 91 5 TYR B CA 1
ATOM 838 C C . TYR B 1 5 ? 11.062 -1.137 10.742 1 91 5 TYR B C 1
ATOM 840 O O . TYR B 1 5 ? 10.781 -1.677 11.812 1 91 5 TYR B O 1
ATOM 848 N N . THR B 1 6 ? 10.789 0.185 10.438 1 95.06 6 THR B N 1
ATOM 849 C CA . THR B 1 6 ? 9.672 0.81 11.148 1 95.06 6 THR B CA 1
ATOM 850 C C . THR B 1 6 ? 8.367 0.076 10.852 1 95.06 6 THR B C 1
ATOM 852 O O . THR B 1 6 ? 8.328 -0.82 10.008 1 95.06 6 THR B O 1
ATOM 855 N N . ASP B 1 7 ? 7.355 0.445 11.625 1 94.56 7 ASP B N 1
ATOM 856 C CA . ASP B 1 7 ? 6.051 -0.163 11.367 1 94.56 7 ASP B CA 1
ATOM 857 C C . ASP B 1 7 ? 5.598 0.099 9.938 1 94.56 7 ASP B C 1
ATOM 859 O O . ASP B 1 7 ? 4.996 -0.772 9.297 1 94.56 7 ASP B O 1
ATOM 863 N N . LEU B 1 8 ? 5.902 1.232 9.422 1 96.25 8 LEU B N 1
ATOM 864 C CA . LEU B 1 8 ? 5.488 1.596 8.07 1 96.25 8 LEU B CA 1
ATOM 865 C C . LEU B 1 8 ? 6.258 0.791 7.031 1 96.25 8 LEU B C 1
ATOM 867 O O . LEU B 1 8 ? 5.672 0.281 6.074 1 96.25 8 LEU B O 1
ATOM 871 N N . GLU B 1 9 ? 7.48 0.639 7.223 1 96.94 9 GLU B N 1
ATOM 872 C CA . GLU B 1 9 ? 8.312 -0.144 6.312 1 96.94 9 GLU B CA 1
ATOM 873 C C . GLU B 1 9 ? 7.922 -1.619 6.344 1 96.94 9 GLU B C 1
ATOM 875 O O . GLU B 1 9 ? 7.891 -2.279 5.301 1 96.94 9 GLU B O 1
ATOM 880 N N . LEU B 1 10 ? 7.551 -2.016 7.5 1 96.62 10 LEU B N 1
ATOM 881 C CA . LEU B 1 10 ? 7.117 -3.4 7.637 1 96.62 10 LEU B CA 1
ATOM 882 C C . LEU B 1 10 ? 5.789 -3.625 6.918 1 96.62 10 LEU B C 1
ATOM 884 O O . LEU B 1 10 ? 5.555 -4.695 6.355 1 96.62 10 LEU B O 1
ATOM 888 N N . ALA B 1 11 ? 4.973 -2.637 7.016 1 97.31 11 ALA B N 1
ATOM 889 C CA . ALA B 1 11 ? 3.693 -2.732 6.32 1 97.31 11 ALA B CA 1
ATOM 890 C C . ALA B 1 11 ? 3.898 -2.887 4.816 1 97.31 11 ALA B C 1
ATOM 892 O O . ALA B 1 11 ? 3.283 -3.748 4.184 1 97.31 11 ALA B O 1
ATOM 893 N N . ILE B 1 12 ? 4.82 -2.115 4.219 1 98 12 ILE B N 1
ATOM 894 C CA . ILE B 1 12 ? 5.113 -2.209 2.795 1 98 12 ILE B CA 1
ATOM 895 C C . ILE B 1 12 ? 5.695 -3.586 2.477 1 98 12 ILE B C 1
ATOM 897 O O . ILE B 1 12 ? 5.27 -4.242 1.522 1 98 12 ILE B O 1
ATOM 901 N N . ASN B 1 13 ? 6.582 -4.043 3.287 1 96.25 13 ASN B N 1
ATOM 902 C CA . ASN B 1 13 ? 7.195 -5.352 3.094 1 96.25 13 ASN B CA 1
ATOM 903 C C . ASN B 1 13 ? 6.16 -6.473 3.164 1 96.25 13 ASN B C 1
ATOM 905 O O . ASN B 1 13 ? 6.223 -7.43 2.389 1 96.25 13 ASN B O 1
ATOM 909 N N . THR B 1 14 ? 5.266 -6.355 4.105 1 96.94 14 THR B N 1
ATOM 910 C CA . THR B 1 14 ? 4.223 -7.363 4.273 1 96.94 14 THR B CA 1
ATOM 911 C C . THR B 1 14 ? 3.371 -7.477 3.012 1 96.94 14 THR B C 1
ATOM 913 O O . THR B 1 14 ? 3.088 -8.586 2.545 1 96.94 14 THR B O 1
ATOM 916 N N . LEU B 1 15 ? 2.961 -6.332 2.43 1 97.62 15 LEU B N 1
ATOM 917 C CA . LEU B 1 15 ? 2.148 -6.328 1.219 1 97.62 15 LEU B CA 1
ATOM 918 C C . LEU B 1 15 ? 2.914 -6.938 0.049 1 97.62 15 LEU B C 1
ATOM 920 O O . LEU B 1 15 ? 2.377 -7.77 -0.686 1 97.62 15 LEU B O 1
ATOM 924 N N . VAL B 1 16 ? 4.184 -6.633 -0.055 1 97.38 16 VAL B N 1
ATOM 925 C CA . VAL B 1 16 ? 5.008 -7.086 -1.173 1 97.38 16 VAL B CA 1
ATOM 926 C C . VAL B 1 16 ? 5.285 -8.578 -1.039 1 97.38 16 VAL B C 1
ATOM 928 O O . VAL B 1 16 ? 5.137 -9.336 -2.002 1 97.38 16 VAL B O 1
ATOM 931 N N . THR B 1 17 ? 5.633 -8.992 0.146 1 95.5 17 THR B N 1
ATOM 932 C CA . THR B 1 17 ? 6.031 -10.383 0.354 1 95.5 17 THR B CA 1
ATOM 933 C C . THR B 1 17 ? 4.824 -11.312 0.266 1 95.5 17 THR B C 1
ATOM 935 O O . THR B 1 17 ? 4.965 -12.484 -0.087 1 95.5 17 THR B O 1
ATOM 938 N N . ASN B 1 18 ? 3.67 -10.789 0.651 1 95.94 18 ASN B N 1
ATOM 939 C CA . ASN B 1 18 ? 2.473 -11.617 0.524 1 95.94 18 ASN B CA 1
ATOM 940 C C . ASN B 1 18 ? 2.23 -12.031 -0.923 1 95.94 18 ASN B C 1
ATOM 942 O O . ASN B 1 18 ? 2.021 -13.211 -1.205 1 95.94 18 ASN B O 1
ATOM 946 N N . PHE B 1 19 ? 2.26 -11.07 -1.831 1 96.12 19 PHE B N 1
ATOM 947 C CA . PHE B 1 19 ? 2.074 -11.391 -3.242 1 96.12 19 PHE B CA 1
ATOM 948 C C . PHE B 1 19 ? 3.203 -12.281 -3.746 1 96.12 19 PHE B C 1
ATOM 950 O O . PHE B 1 19 ? 2.961 -13.242 -4.48 1 96.12 19 PHE B O 1
ATOM 957 N N . HIS B 1 20 ? 4.387 -11.938 -3.338 1 92.75 20 HIS B N 1
ATOM 958 C CA . HIS B 1 20 ? 5.559 -12.695 -3.758 1 92.75 20 HIS B CA 1
ATOM 959 C C . HIS B 1 20 ? 5.453 -14.156 -3.33 1 92.75 20 HIS B C 1
ATOM 961 O O . HIS B 1 20 ? 5.77 -15.062 -4.105 1 92.75 20 HIS B O 1
ATOM 967 N N . SER B 1 21 ? 5.023 -14.344 -2.15 1 93 21 SER B N 1
ATOM 968 C CA . SER B 1 21 ? 4.938 -15.695 -1.607 1 93 21 SER B CA 1
ATOM 969 C C . SER B 1 21 ? 3.779 -16.469 -2.23 1 93 21 SER B C 1
ATOM 971 O O . SER B 1 21 ? 3.812 -17.703 -2.301 1 93 21 SER B O 1
ATOM 973 N N . ALA B 1 22 ? 2.771 -15.719 -2.666 1 92.75 22 ALA B N 1
ATOM 974 C CA . ALA B 1 22 ? 1.603 -16.344 -3.27 1 92.75 22 ALA B CA 1
ATOM 975 C C . ALA B 1 22 ? 1.873 -16.734 -4.723 1 92.75 22 ALA B C 1
ATOM 977 O O . ALA B 1 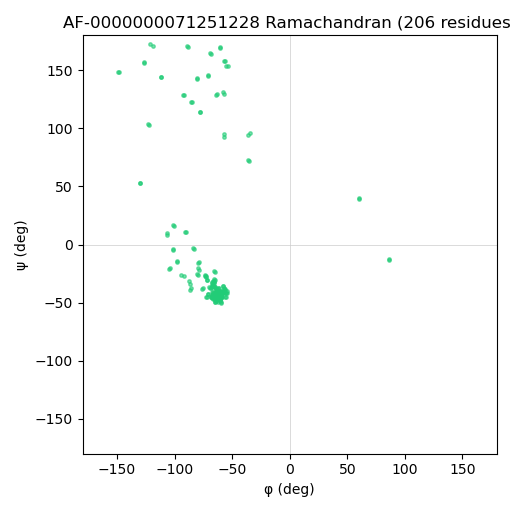22 ? 1.209 -17.609 -5.277 1 92.75 22 ALA B O 1
ATOM 978 N N . SER B 1 23 ? 2.758 -16.078 -5.383 1 91.94 23 SER B N 1
ATOM 979 C CA . SER B 1 23 ? 3.086 -16.344 -6.781 1 91.94 23 SER B CA 1
ATOM 980 C C . SER B 1 23 ? 4.031 -17.547 -6.906 1 91.94 23 SER B C 1
ATOM 982 O O . SER B 1 23 ? 4.863 -17.781 -6.027 1 91.94 23 SER B O 1
ATOM 984 N N . PRO B 1 24 ? 3.842 -18.328 -7.922 1 87.94 24 PRO B N 1
ATOM 985 C CA . PRO B 1 24 ? 4.754 -19.453 -8.125 1 87.94 24 PRO B CA 1
ATOM 986 C C . PRO B 1 24 ? 6.211 -19.031 -8.234 1 87.94 24 PRO B C 1
ATOM 988 O O . PRO B 1 24 ? 6.496 -17.875 -8.602 1 87.94 24 PRO B O 1
ATOM 991 N N . THR B 1 25 ? 7.051 -19.938 -7.965 1 81.88 25 THR B N 1
ATOM 992 C CA . THR B 1 25 ? 8.484 -19.656 -7.941 1 81.88 25 THR B CA 1
ATOM 993 C C . THR B 1 25 ? 8.984 -19.297 -9.328 1 81.88 25 THR B C 1
ATOM 995 O O . THR B 1 25 ? 9.945 -18.531 -9.469 1 81.88 25 THR B O 1
ATOM 998 N N . ASN B 1 26 ? 8.266 -19.719 -10.344 1 83.19 26 ASN B N 1
ATOM 999 C CA . ASN B 1 26 ? 8.742 -19.516 -11.711 1 83.19 26 ASN B CA 1
ATOM 1000 C C . ASN B 1 26 ? 7.953 -18.422 -12.43 1 83.19 26 ASN B C 1
ATOM 1002 O O . ASN B 1 26 ? 8.062 -18.266 -13.648 1 83.19 26 ASN B O 1
ATOM 1006 N N . ALA B 1 27 ? 7.145 -17.766 -11.672 1 84.69 27 ALA B N 1
ATOM 1007 C CA . ALA B 1 27 ? 6.324 -16.734 -12.297 1 84.69 27 ALA B CA 1
ATOM 1008 C C . ALA B 1 27 ? 6.051 -15.586 -11.328 1 84.69 27 ALA B C 1
ATOM 1010 O O . ALA B 1 27 ? 5.938 -15.797 -10.117 1 84.69 27 ALA B O 1
ATOM 1011 N N . ASP B 1 28 ? 5.93 -14.398 -11.906 1 90.25 28 ASP B N 1
ATOM 1012 C CA . ASP B 1 28 ? 5.59 -13.227 -11.102 1 90.25 28 ASP B CA 1
ATOM 1013 C C . ASP B 1 28 ? 4.109 -12.883 -11.234 1 90.25 28 ASP B C 1
ATOM 1015 O O . ASP B 1 28 ? 3.715 -11.734 -11.008 1 90.25 28 ASP B O 1
ATOM 1019 N N . THR B 1 29 ? 3.361 -13.859 -11.742 1 94.69 29 THR B N 1
ATOM 1020 C CA . THR B 1 29 ? 1.928 -13.656 -11.914 1 94.69 29 THR B CA 1
ATOM 1021 C C . THR B 1 29 ? 1.137 -14.773 -11.234 1 94.69 29 THR B C 1
ATOM 1023 O O . THR B 1 29 ? 1.677 -15.844 -10.953 1 94.69 29 THR B O 1
ATOM 1026 N N . LEU B 1 30 ? -0.116 -14.422 -10.914 1 95.75 30 LEU B N 1
ATOM 1027 C CA . LEU B 1 30 ? -1.057 -15.391 -10.359 1 95.75 30 LEU B CA 1
ATOM 1028 C C . LEU B 1 30 ? -2.174 -15.695 -11.344 1 95.75 30 LEU B C 1
ATOM 1030 O O . LEU B 1 30 ? -2.615 -14.805 -12.086 1 95.75 30 LEU B O 1
ATOM 1034 N N . THR B 1 31 ? -2.551 -16.969 -11.289 1 94 31 THR B N 1
ATOM 1035 C CA . THR B 1 31 ? -3.787 -17.281 -12 1 94 31 THR B CA 1
ATOM 1036 C C . THR B 1 31 ? -4.984 -16.656 -11.297 1 94 31 THR B C 1
ATOM 1038 O O . THR B 1 31 ? -4.883 -16.219 -10.148 1 94 31 THR B O 1
ATOM 1041 N N . ALA B 1 32 ? -6.113 -16.609 -12.039 1 92.94 32 ALA B N 1
ATOM 1042 C CA . ALA B 1 32 ? -7.336 -16.062 -11.453 1 92.94 32 ALA B CA 1
ATOM 1043 C C . ALA B 1 32 ? -7.711 -16.797 -10.172 1 92.94 32 ALA B C 1
ATOM 1045 O O . ALA B 1 32 ? -8.109 -16.172 -9.188 1 92.94 32 ALA B O 1
ATOM 1046 N N . GLN B 1 33 ? -7.57 -18.109 -10.227 1 91.94 33 GLN B N 1
ATOM 1047 C CA . GLN B 1 33 ? -7.941 -18.938 -9.078 1 91.94 33 GLN B CA 1
ATOM 1048 C C . GLN B 1 33 ? -7.008 -18.688 -7.895 1 91.94 33 GLN B C 1
ATOM 1050 O O . GLN B 1 33 ? -7.457 -18.609 -6.75 1 91.94 33 GLN B O 1
ATOM 1055 N N . GLU B 1 34 ? -5.715 -18.594 -8.141 1 94.25 34 GLU B N 1
ATOM 1056 C CA . GLU B 1 34 ? -4.742 -18.297 -7.098 1 94.25 34 GLU B CA 1
ATOM 1057 C C . GLU B 1 34 ? -4.996 -16.922 -6.488 1 94.25 34 GLU B C 1
ATOM 1059 O O . GLU B 1 34 ? -4.914 -16.75 -5.27 1 94.25 34 GLU B O 1
ATOM 1064 N N . PHE B 1 35 ? -5.309 -16.031 -7.371 1 95.25 35 PHE B N 1
ATOM 1065 C CA . PHE B 1 35 ? -5.617 -14.672 -6.926 1 95.25 35 PHE B CA 1
ATOM 1066 C C . PHE B 1 35 ? -6.867 -14.656 -6.051 1 95.25 35 PHE B C 1
ATOM 1068 O O . PHE B 1 35 ? -6.883 -14.023 -4.992 1 95.25 35 PHE B O 1
ATOM 1075 N N . GLN B 1 36 ? -7.844 -15.375 -6.441 1 93.62 36 GLN B N 1
ATOM 1076 C CA . GLN B 1 36 ? -9.078 -15.484 -5.672 1 93.62 36 GLN B CA 1
ATOM 1077 C C . GLN B 1 36 ? -8.812 -16.062 -4.285 1 93.62 36 GLN B C 1
ATOM 1079 O O . GLN B 1 36 ? -9.344 -15.578 -3.287 1 93.62 36 GLN B O 1
ATOM 1084 N N . SER B 1 37 ? -8.078 -17.141 -4.254 1 93.69 37 SER B N 1
ATOM 1085 C CA . SER B 1 37 ? -7.738 -17.781 -2.99 1 93.69 37 SER B CA 1
ATOM 1086 C C . SER B 1 37 ? -6.984 -16.828 -2.068 1 93.69 37 SER B C 1
ATOM 1088 O O . SER B 1 37 ? -7.262 -16.781 -0.868 1 93.69 37 SER B O 1
ATOM 1090 N N . MET B 1 38 ? -6.078 -16.078 -2.641 1 94.12 38 MET B N 1
ATOM 1091 C CA . MET B 1 38 ? -5.289 -15.133 -1.859 1 94.12 38 MET B CA 1
ATOM 1092 C C . MET B 1 38 ? -6.176 -14.047 -1.271 1 94.12 38 MET B C 1
ATOM 1094 O O . MET B 1 38 ? -6.09 -13.742 -0.078 1 94.12 38 MET B O 1
ATOM 1098 N N . ILE B 1 39 ? -7.02 -13.43 -2.096 1 94.94 39 ILE B N 1
ATOM 1099 C CA . ILE B 1 39 ? -7.883 -12.336 -1.66 1 94.94 39 ILE B CA 1
ATOM 1100 C C . ILE B 1 39 ? -8.836 -12.828 -0.578 1 94.94 39 ILE B C 1
ATOM 1102 O O . ILE B 1 39 ? -9.039 -12.164 0.437 1 94.94 39 ILE B O 1
ATOM 1106 N N . SER B 1 40 ? -9.391 -13.992 -0.771 1 93.12 40 SER B N 1
ATOM 1107 C CA . SER B 1 40 ? -10.367 -14.547 0.164 1 93.12 40 SER B CA 1
ATOM 1108 C C . SER B 1 40 ? -9.727 -14.859 1.513 1 93.12 40 SER B C 1
ATOM 1110 O O . SER B 1 40 ? -10.375 -14.727 2.557 1 93.12 40 SER B O 1
ATOM 1112 N N . LYS B 1 41 ? -8.523 -15.188 1.44 1 93.56 41 LYS B N 1
ATOM 1113 C CA . LYS B 1 41 ? -7.797 -15.555 2.652 1 93.56 41 LYS B CA 1
ATOM 1114 C C . LYS B 1 41 ? -7.215 -14.328 3.338 1 93.56 41 LYS B C 1
ATOM 1116 O O . LYS B 1 41 ? -7.242 -14.219 4.566 1 93.56 41 LYS B O 1
ATOM 1121 N N . GLU B 1 42 ? -6.699 -13.344 2.568 1 94.56 42 GLU B N 1
ATOM 1122 C CA . GLU B 1 42 ? -5.852 -12.297 3.125 1 94.56 42 GLU B CA 1
ATOM 1123 C C . GLU B 1 42 ? -6.613 -10.984 3.266 1 94.56 42 GLU B C 1
ATOM 1125 O O . GLU B 1 42 ? -6.203 -10.094 4.02 1 94.56 42 GLU B O 1
ATOM 1130 N N . LEU B 1 43 ?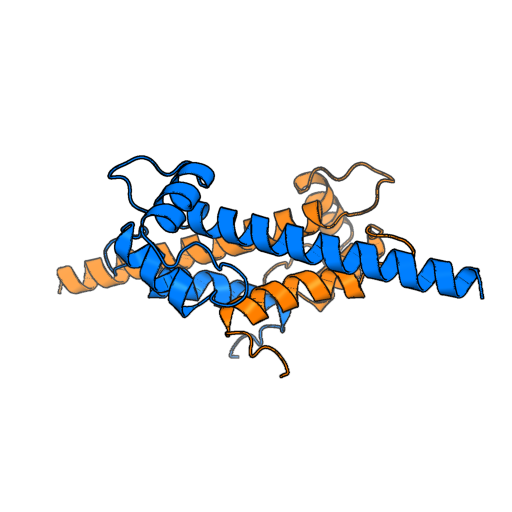 -7.715 -10.852 2.506 1 94.88 43 LEU B N 1
ATOM 1131 C CA . LEU B 1 43 ? -8.484 -9.609 2.58 1 94.88 43 LEU B CA 1
ATOM 1132 C C . LEU B 1 43 ? -9.961 -9.898 2.785 1 94.88 43 LEU B C 1
ATOM 1134 O O . LEU B 1 43 ? -10.812 -9.375 2.061 1 94.88 43 LEU B O 1
ATOM 1138 N N . PRO B 1 44 ? -10.273 -10.695 3.795 1 93 44 PRO B N 1
ATOM 1139 C CA . PRO B 1 44 ? -11.672 -11.117 3.943 1 93 44 PRO B CA 1
ATOM 1140 C C . PRO B 1 44 ? -12.578 -9.984 4.434 1 93 44 PRO B C 1
ATOM 1142 O O . PRO B 1 44 ? -13.773 -9.984 4.156 1 93 44 PRO B O 1
ATOM 1145 N N . THR B 1 45 ? -12.125 -9.031 5.148 1 92.56 45 THR B N 1
ATOM 1146 C CA . THR B 1 45 ? -12.93 -7.945 5.699 1 92.56 45 THR B CA 1
ATOM 1147 C C . THR B 1 45 ? -13.062 -6.812 4.688 1 92.56 45 THR B C 1
ATOM 1149 O O . THR B 1 45 ? -14.125 -6.184 4.59 1 92.56 45 THR B O 1
ATOM 1152 N N . MET B 1 46 ? -12 -6.609 3.891 1 93.12 46 MET B N 1
ATOM 1153 C CA . MET B 1 46 ? -11.961 -5.441 3.014 1 93.12 46 MET B CA 1
ATOM 1154 C C . MET B 1 46 ? -12.531 -5.781 1.639 1 93.12 46 MET B C 1
ATOM 1156 O O . MET B 1 46 ? -12.992 -4.895 0.919 1 93.12 46 MET B O 1
ATOM 1160 N N . VAL B 1 47 ? -12.445 -7.035 1.247 1 92.31 47 VAL B N 1
ATOM 1161 C CA . VAL B 1 47 ? -12.977 -7.473 -0.04 1 92.31 47 VAL B CA 1
ATOM 1162 C C . VAL B 1 47 ? -14.008 -8.578 0.174 1 92.31 47 VAL B C 1
ATOM 1164 O O . VAL B 1 47 ? -13.641 -9.758 0.29 1 92.31 47 VAL B O 1
ATOM 1167 N N . LYS B 1 48 ? -15.219 -8.258 0.074 1 85.94 48 LYS B N 1
ATOM 1168 C CA . LYS B 1 48 ? -16.281 -9.195 0.408 1 85.94 48 LYS B CA 1
ATOM 1169 C C . LYS B 1 48 ? -16.828 -9.883 -0.843 1 85.94 48 LYS B C 1
ATOM 1171 O O . LYS B 1 48 ? -17.406 -10.961 -0.762 1 85.94 48 LYS B O 1
ATOM 1176 N N . THR B 1 49 ? -16.5 -9.359 -1.96 1 81.19 49 THR B N 1
ATOM 1177 C CA . THR B 1 49 ? -17.203 -9.82 -3.16 1 81.19 49 THR B CA 1
ATOM 1178 C C . THR B 1 49 ? -16.328 -10.805 -3.939 1 81.19 49 THR B C 1
ATOM 1180 O O . THR B 1 49 ? -16.797 -11.414 -4.906 1 81.19 49 THR B O 1
ATOM 1183 N N . ALA B 1 50 ? -15.148 -10.992 -3.512 1 77.31 50 ALA B N 1
ATOM 1184 C CA . ALA B 1 50 ? -14.289 -11.836 -4.344 1 77.31 50 ALA B CA 1
ATOM 1185 C C . ALA B 1 50 ? -14.398 -13.305 -3.949 1 77.31 50 ALA B C 1
ATOM 1187 O O . ALA B 1 50 ? -13.641 -14.141 -4.43 1 77.31 50 ALA B O 1
ATOM 1188 N N . GLY B 1 51 ? -15.266 -13.578 -3.199 1 81.31 51 GLY B N 1
ATOM 1189 C CA . GLY B 1 51 ? -15.406 -14.953 -2.73 1 81.31 51 GLY B CA 1
ATOM 1190 C C . GLY B 1 51 ? -16.078 -15.859 -3.738 1 81.31 51 GLY B C 1
ATOM 1191 O O . GLY B 1 51 ? -15.992 -17.078 -3.639 1 81.31 51 GLY B O 1
ATOM 1192 N N . ASP B 1 52 ? -16.812 -15.289 -4.629 1 84.12 52 ASP B N 1
ATOM 1193 C CA . ASP B 1 52 ? -17.422 -16.125 -5.656 1 84.12 52 ASP B CA 1
ATOM 1194 C C . ASP B 1 52 ? -16.938 -15.734 -7.051 1 84.12 52 ASP B C 1
ATOM 1196 O O . ASP B 1 52 ? -16.203 -14.758 -7.203 1 84.12 52 ASP B O 1
ATOM 1200 N N . GLN B 1 53 ? -17.328 -16.609 -8.062 1 88.25 53 GLN B N 1
ATOM 1201 C CA . GLN B 1 53 ? -16.812 -16.438 -9.414 1 88.25 53 GLN B CA 1
ATOM 1202 C C . GLN B 1 53 ? -17.25 -15.102 -10.016 1 88.25 53 GLN B C 1
ATOM 1204 O O . GLN B 1 53 ? -16.484 -14.461 -10.742 1 88.25 5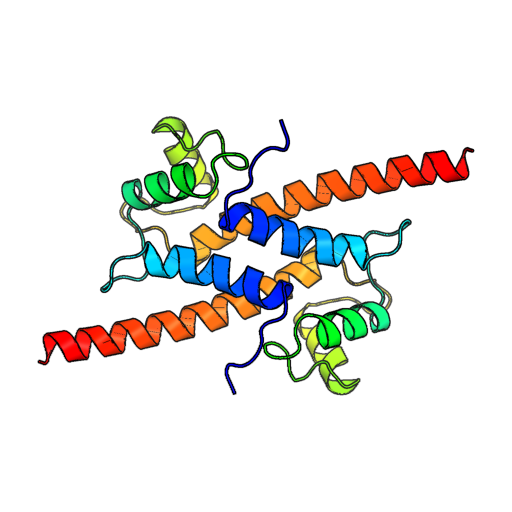3 GLN B O 1
ATOM 1209 N N . GLU B 1 54 ? -18.453 -14.758 -9.711 1 90.69 54 GLU B N 1
ATOM 1210 C CA . GLU B 1 54 ? -18.953 -13.484 -10.227 1 90.69 54 GLU B CA 1
ATOM 1211 C C . GLU B 1 54 ? -18.188 -12.305 -9.641 1 90.69 54 GLU B C 1
ATOM 1213 O O . GLU B 1 54 ? -17.797 -11.391 -10.367 1 90.69 54 GLU B O 1
ATOM 1218 N N . GLY B 1 55 ? -18.016 -12.352 -8.367 1 90.88 55 GLY B N 1
ATOM 1219 C CA . GLY B 1 55 ? -17.219 -11.328 -7.695 1 90.88 55 GLY B CA 1
ATOM 1220 C C . GLY B 1 55 ? -15.789 -11.25 -8.18 1 90.88 55 GLY B C 1
ATOM 1221 O O . GLY B 1 55 ? -15.25 -10.164 -8.375 1 90.88 55 GLY B O 1
ATOM 1222 N N . LEU B 1 56 ? -15.219 -12.375 -8.414 1 90.75 56 LEU B N 1
ATOM 1223 C CA . LEU B 1 56 ? -13.859 -12.43 -8.922 1 90.75 56 LEU B CA 1
ATOM 1224 C C . LEU B 1 56 ? -13.773 -11.828 -10.32 1 90.75 56 LEU B C 1
ATOM 1226 O O . LEU B 1 56 ? -12.867 -11.039 -10.609 1 90.75 56 LEU B O 1
ATOM 1230 N N . ASN B 1 57 ? -14.703 -12.211 -11.234 1 92 57 ASN B N 1
ATOM 1231 C CA . ASN B 1 57 ? -14.727 -11.688 -12.594 1 92 57 ASN B CA 1
ATOM 1232 C C . ASN B 1 57 ? -14.852 -10.164 -12.609 1 92 57 ASN B C 1
ATOM 1234 O O . ASN B 1 57 ? -14.18 -9.492 -13.398 1 92 57 ASN B O 1
ATOM 1238 N N . LYS B 1 58 ? -15.641 -9.672 -11.781 1 92.88 58 LYS B N 1
ATOM 1239 C CA . LYS B 1 58 ? -15.805 -8.227 -11.664 1 92.88 58 LYS B CA 1
ATOM 1240 C C . LYS B 1 58 ? -14.508 -7.559 -11.219 1 92.88 58 LYS B C 1
ATOM 1242 O O . LYS B 1 58 ? -14.117 -6.527 -11.773 1 92.88 58 LYS B O 1
ATOM 1247 N N . LEU B 1 59 ? -13.914 -8.172 -10.289 1 93.31 59 LEU B N 1
ATOM 1248 C CA . LEU B 1 59 ? -12.664 -7.633 -9.758 1 93.31 59 LEU B CA 1
ATOM 1249 C C . LEU B 1 59 ? -11.586 -7.629 -10.828 1 93.31 59 LEU B C 1
ATOM 1251 O O . LEU B 1 59 ? -10.875 -6.633 -11 1 93.31 59 LEU B O 1
ATOM 1255 N N . LEU B 1 60 ? -11.477 -8.719 -11.57 1 94.19 60 LEU B N 1
ATOM 1256 C CA . LEU B 1 60 ? -10.469 -8.828 -12.625 1 94.19 60 LEU B CA 1
ATOM 1257 C C . LEU B 1 60 ? -10.734 -7.824 -13.734 1 94.19 60 LEU B C 1
ATOM 1259 O O . LEU B 1 60 ? -9.797 -7.242 -14.289 1 94.19 60 LEU B O 1
ATOM 1263 N N . THR B 1 61 ? -12.016 -7.629 -13.977 1 93.81 61 THR B N 1
ATOM 1264 C CA . THR B 1 61 ? -12.414 -6.648 -14.977 1 93.81 61 THR B CA 1
ATOM 1265 C C . THR B 1 61 ? -12.062 -5.234 -14.523 1 93.81 61 THR B C 1
ATOM 1267 O O . THR B 1 61 ? -11.531 -4.438 -15.305 1 93.81 61 THR B O 1
ATOM 1270 N N . GLU B 1 62 ? -12.289 -4.992 -13.289 1 92.88 62 GLU B N 1
ATOM 1271 C CA . GLU B 1 62 ? -11.977 -3.676 -12.742 1 92.88 62 GLU B CA 1
ATOM 1272 C C . GLU B 1 62 ? -10.469 -3.43 -12.719 1 92.88 62 GLU B C 1
ATOM 1274 O O . GLU B 1 62 ? -10.023 -2.297 -12.906 1 92.88 62 GLU B O 1
ATOM 1279 N N . LEU B 1 63 ? -9.742 -4.457 -12.539 1 93.38 63 LEU B N 1
ATOM 1280 C CA . LEU B 1 63 ? -8.289 -4.363 -12.508 1 93.38 63 LEU B CA 1
ATOM 1281 C C . LEU B 1 63 ? -7.711 -4.387 -13.922 1 93.38 63 LEU B C 1
ATOM 1283 O O . LEU B 1 63 ? -6.5 -4.219 -14.102 1 93.38 63 LEU B O 1
ATOM 1287 N N . ASN B 1 64 ? -8.578 -4.559 -14.961 1 93.25 64 ASN B N 1
ATOM 1288 C CA . ASN B 1 64 ? -8.203 -4.582 -16.375 1 93.25 64 ASN B CA 1
ATOM 1289 C C . ASN B 1 64 ? -7.211 -5.703 -16.672 1 93.25 64 ASN B C 1
ATOM 1291 O O . ASN B 1 64 ? -6.238 -5.496 -17.391 1 93.25 64 ASN B O 1
ATOM 1295 N N . VAL B 1 65 ? -7.449 -6.871 -16.016 1 93.38 65 VAL B N 1
ATOM 1296 C CA . VAL B 1 65 ? -6.613 -8.039 -16.281 1 93.38 65 VAL B CA 1
ATOM 1297 C C . VAL B 1 65 ? -7.156 -8.789 -17.5 1 93.38 65 VAL B C 1
ATOM 1299 O O . VAL B 1 65 ? -8.328 -9.18 -17.516 1 93.38 65 VAL B O 1
ATOM 1302 N N . GLU B 1 66 ? -6.281 -8.953 -18.516 1 89.44 66 GLU B N 1
ATOM 1303 C CA . GLU B 1 66 ? -6.695 -9.648 -19.734 1 89.44 66 GLU B CA 1
ATOM 1304 C C . GLU B 1 66 ? -6.883 -11.141 -19.484 1 89.44 66 GLU B C 1
ATOM 1306 O O . GLU B 1 66 ? -6.129 -11.742 -18.719 1 89.44 66 GLU B O 1
ATOM 1311 N N . GLU B 1 67 ? -7.871 -11.656 -20.203 1 84 67 GLU B N 1
ATOM 1312 C CA . GLU B 1 67 ? -8.133 -13.094 -20.109 1 84 67 GLU B CA 1
ATOM 1313 C C . GLU B 1 67 ? -6.898 -13.906 -20.469 1 84 67 GLU B C 1
ATOM 1315 O O . GLU B 1 67 ? -6.246 -13.641 -21.484 1 84 67 GLU B O 1
ATOM 1320 N N . GLY B 1 68 ? -6.555 -14.828 -19.641 1 86.38 68 GLY B N 1
ATOM 1321 C CA . GLY B 1 68 ? -5.434 -15.711 -19.906 1 86.38 68 GLY B CA 1
ATOM 1322 C C . GLY B 1 68 ? -4.105 -15.148 -19.453 1 86.38 68 GLY B C 1
ATOM 1323 O O . GLY B 1 68 ? -3.102 -15.859 -19.406 1 86.38 68 GLY B O 1
ATOM 1324 N N . LYS B 1 69 ? -4.324 -13.844 -19.188 1 85.12 69 LYS B N 1
ATOM 1325 C CA . LYS B 1 69 ? -3.111 -13.25 -18.625 1 85.12 69 LYS B CA 1
ATOM 1326 C C . LYS B 1 69 ? -3.117 -13.328 -17.094 1 85.12 69 LYS B C 1
ATOM 1328 O O . LYS B 1 69 ? -4.18 -13.375 -16.484 1 85.12 69 LYS B O 1
ATOM 1333 N N . GLY B 1 70 ? -2.174 -13.781 -16.438 1 93.69 70 GLY B N 1
ATOM 1334 C CA . GLY B 1 70 ? -1.996 -13.859 -15 1 93.69 70 GLY B CA 1
ATOM 1335 C C . GLY B 1 70 ? -2.121 -12.516 -14.312 1 93.69 70 GLY B C 1
ATOM 1336 O O . GLY B 1 70 ? -2.156 -11.477 -14.969 1 93.69 70 GLY B O 1
ATOM 1337 N N . VAL B 1 71 ? -2.494 -12.562 -13.078 1 96.31 71 VAL B N 1
ATOM 1338 C CA . VAL B 1 71 ? -2.545 -11.367 -12.25 1 96.31 71 VAL B CA 1
ATOM 1339 C C . VAL B 1 71 ? -1.135 -10.992 -11.789 1 96.31 71 VAL B C 1
ATOM 1341 O O . VAL B 1 71 ? -0.493 -11.742 -11.055 1 96.31 71 VAL B O 1
ATOM 1344 N N . ALA B 1 72 ? -0.691 -9.812 -12.297 1 96.44 72 ALA B N 1
ATOM 1345 C CA . ALA B 1 72 ? 0.646 -9.352 -11.938 1 96.44 72 ALA B CA 1
ATOM 1346 C C . ALA B 1 72 ? 0.611 -8.508 -10.664 1 96.44 72 ALA B C 1
ATOM 1348 O O . ALA B 1 72 ? -0.464 -8.148 -10.18 1 96.44 72 ALA B O 1
ATOM 1349 N N . PHE B 1 73 ? 1.818 -8.219 -10.172 1 96.5 73 PHE B N 1
ATOM 1350 C CA . PHE B 1 73 ? 1.929 -7.422 -8.961 1 96.5 73 PHE B CA 1
ATOM 1351 C C . PHE B 1 73 ? 1.224 -6.082 -9.125 1 96.5 73 PHE B C 1
ATOM 1353 O O . PHE B 1 73 ? 0.578 -5.594 -8.195 1 96.5 73 PHE B O 1
ATOM 1360 N N . LYS B 1 74 ? 1.347 -5.547 -10.273 1 95.81 74 LYS B N 1
ATOM 1361 C CA . LYS B 1 74 ? 0.738 -4.246 -10.523 1 95.81 74 LYS B CA 1
ATOM 1362 C C . LYS B 1 74 ? -0.776 -4.301 -10.352 1 95.81 74 LYS B C 1
ATOM 1364 O O . LYS B 1 74 ? -1.384 -3.355 -9.844 1 95.81 74 LYS B O 1
ATOM 1369 N N . ASP B 1 75 ? -1.369 -5.348 -10.742 1 96.38 75 ASP B N 1
ATOM 1370 C CA . ASP B 1 75 ? -2.811 -5.523 -10.602 1 96.38 75 ASP B CA 1
ATOM 1371 C C . ASP B 1 75 ? -3.205 -5.648 -9.133 1 96.38 75 ASP B C 1
ATOM 1373 O O . ASP B 1 75 ? -4.133 -4.977 -8.672 1 96.38 75 ASP B O 1
ATOM 1377 N N . PHE B 1 76 ? -2.408 -6.477 -8.508 1 96.12 76 PHE B N 1
ATOM 1378 C CA . PHE B 1 76 ? -2.619 -6.609 -7.07 1 96.12 76 PHE B CA 1
ATOM 1379 C C . PHE B 1 76 ? -2.48 -5.258 -6.379 1 96.12 76 PHE B C 1
ATOM 1381 O O . PHE B 1 76 ? -3.291 -4.91 -5.516 1 96.12 76 PHE B O 1
ATOM 1388 N N . TRP B 1 77 ? -1.565 -4.539 -6.754 1 97.19 77 TRP B N 1
ATOM 1389 C CA . TRP B 1 77 ? -1.309 -3.248 -6.121 1 97.19 77 TRP B CA 1
ATOM 1390 C C . TRP B 1 77 ? -2.441 -2.268 -6.406 1 97.19 77 TRP B C 1
ATOM 1392 O O . TRP B 1 77 ? -2.779 -1.437 -5.562 1 97.19 77 TRP B O 1
ATOM 1402 N N . GLN B 1 78 ? -2.982 -2.352 -7.586 1 96.31 78 GLN B N 1
ATOM 1403 C CA . GLN B 1 78 ? -4.129 -1.505 -7.902 1 96.31 78 GLN B CA 1
ATOM 1404 C C . GLN B 1 78 ? -5.293 -1.783 -6.961 1 96.31 78 GLN B C 1
ATOM 1406 O O . GLN B 1 78 ? -6.016 -0.864 -6.566 1 96.31 78 GLN B O 1
ATOM 1411 N N . LEU B 1 79 ? -5.52 -3.018 -6.668 1 96.19 79 LEU B N 1
ATOM 1412 C CA . LEU B 1 79 ? -6.547 -3.371 -5.691 1 96.19 79 LEU B CA 1
ATOM 1413 C C . LEU B 1 79 ? -6.234 -2.76 -4.332 1 96.19 79 LEU B C 1
ATOM 1415 O O . LEU B 1 79 ? -7.105 -2.146 -3.707 1 96.19 79 LEU B O 1
ATOM 1419 N N . VAL B 1 80 ? -5 -2.893 -3.889 1 97.44 80 VAL B N 1
ATOM 1420 C CA . VAL B 1 80 ? -4.559 -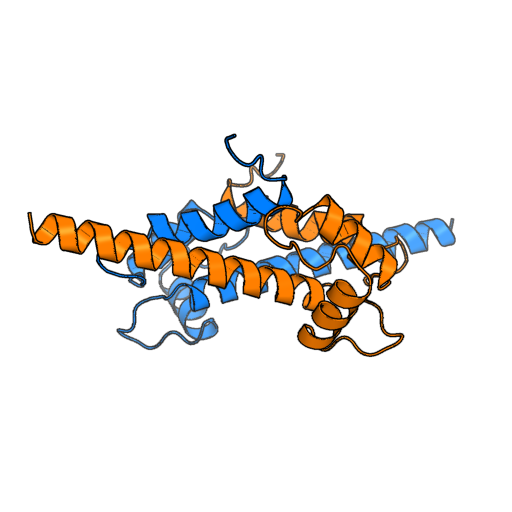2.332 -2.615 1 97.44 80 VAL B CA 1
ATOM 1421 C C . VAL B 1 80 ? -4.766 -0.82 -2.617 1 97.44 80 VAL B C 1
ATOM 1423 O O . VAL B 1 80 ? -5.234 -0.249 -1.629 1 97.44 80 VAL B O 1
ATOM 1426 N N . ASP B 1 81 ? -4.391 -0.178 -3.703 1 96.81 81 ASP B N 1
ATOM 1427 C CA . ASP B 1 81 ? -4.559 1.263 -3.869 1 96.81 81 ASP B CA 1
ATOM 1428 C C . ASP B 1 81 ? -6.02 1.67 -3.676 1 96.81 81 ASP B C 1
ATOM 1430 O O . ASP B 1 81 ? -6.309 2.643 -2.979 1 96.81 81 ASP B O 1
ATOM 1434 N N . SER B 1 82 ? -6.906 0.946 -4.262 1 95.44 82 SER B N 1
ATOM 1435 C CA . SER B 1 82 ? -8.336 1.226 -4.168 1 95.44 82 SER B CA 1
ATOM 1436 C C . SER B 1 82 ? -8.836 1.089 -2.734 1 95.44 82 SER B C 1
ATOM 1438 O O . SER B 1 82 ? -9.578 1.942 -2.244 1 95.44 82 SER B O 1
ATOM 1440 N N . LEU B 1 83 ? -8.406 0.034 -2.094 1 95.88 83 LEU B N 1
ATOM 1441 C CA . LEU B 1 83 ? -8.82 -0.216 -0.716 1 95.88 83 LEU B CA 1
ATOM 1442 C C . LEU B 1 83 ? -8.273 0.862 0.215 1 95.88 83 LEU B C 1
ATOM 1444 O O . LEU B 1 83 ? -8.992 1.349 1.094 1 95.88 83 LEU B O 1
ATOM 1448 N N . ALA B 1 84 ? -6.988 1.224 0.075 1 96.94 84 ALA B N 1
ATOM 1449 C CA . ALA B 1 84 ? -6.352 2.242 0.906 1 96.94 84 ALA B CA 1
ATOM 1450 C C . ALA B 1 84 ? -7.043 3.594 0.741 1 96.94 84 ALA B C 1
ATOM 1452 O O . ALA B 1 84 ? -7.297 4.293 1.726 1 96.94 84 ALA B O 1
ATOM 1453 N N . THR B 1 85 ? -7.371 3.959 -0.492 1 96.38 85 THR B N 1
ATOM 1454 C CA . THR B 1 85 ? -8.039 5.219 -0.789 1 96.38 85 THR B CA 1
ATOM 1455 C C . THR B 1 85 ? -9.43 5.258 -0.153 1 96.38 85 THR B C 1
ATOM 1457 O O . THR B 1 85 ? -9.828 6.273 0.418 1 96.38 85 THR B O 1
ATOM 1460 N N . ALA B 1 86 ? -10.156 4.199 -0.269 1 94.06 86 ALA B N 1
ATOM 1461 C CA . ALA B 1 86 ? -11.477 4.094 0.347 1 94.06 86 ALA B CA 1
ATOM 1462 C C . ALA B 1 86 ? -11.391 4.246 1.863 1 94.06 86 ALA B C 1
ATOM 1464 O O . ALA B 1 86 ? -12.172 4.984 2.465 1 94.06 86 ALA B O 1
ATOM 1465 N N . GLN B 1 87 ? -10.453 3.574 2.445 1 93.5 87 GLN B N 1
ATOM 1466 C CA . GLN B 1 87 ? -10.273 3.656 3.893 1 93.5 87 GLN B CA 1
ATOM 1467 C C . GLN B 1 87 ? -9.898 5.07 4.32 1 93.5 87 GLN B C 1
ATOM 1469 O O . GLN B 1 87 ? -10.406 5.582 5.32 1 93.5 87 GLN B O 1
ATOM 1474 N N . PHE B 1 88 ? -9.008 5.68 3.561 1 95 88 PHE B N 1
ATOM 1475 C CA . PHE B 1 88 ? -8.609 7.047 3.889 1 95 88 PHE B CA 1
ATOM 1476 C C . PHE B 1 88 ? -9.805 7.988 3.805 1 95 88 PHE B C 1
ATOM 1478 O O . PHE B 1 88 ? -9.953 8.883 4.637 1 95 88 PHE B O 1
ATOM 1485 N N . GLY B 1 89 ? -10.602 7.84 2.793 1 93.44 89 GLY B N 1
ATOM 1486 C CA . GLY B 1 89 ? -11.805 8.648 2.66 1 93.44 89 GLY B CA 1
ATOM 1487 C C . GLY B 1 89 ? -12.727 8.539 3.855 1 93.44 89 GLY B C 1
ATOM 1488 O O . GLY B 1 89 ? -13.289 9.547 4.305 1 93.44 89 GLY B O 1
ATOM 1489 N N . LEU B 1 90 ? -12.82 7.398 4.375 1 90.88 90 LEU B N 1
ATOM 1490 C CA . LEU B 1 90 ? -13.68 7.168 5.531 1 90.88 90 LEU B CA 1
ATOM 1491 C C . LEU B 1 90 ? -13.125 7.871 6.766 1 90.88 90 LEU B C 1
ATOM 1493 O O . LEU B 1 90 ? -13.875 8.508 7.512 1 90.88 90 LEU B O 1
ATOM 1497 N N . LEU B 1 91 ? -11.898 7.754 6.977 1 90.44 91 LEU B N 1
ATOM 1498 C CA . LEU B 1 91 ? -11.258 8.375 8.133 1 90.44 91 LEU B CA 1
ATOM 1499 C C . LEU B 1 91 ? -11.312 9.898 8.031 1 90.44 91 LEU B C 1
ATOM 1501 O O . LEU B 1 91 ? -11.523 10.586 9.031 1 90.44 91 LEU B O 1
ATOM 1505 N N . SER B 1 92 ? -11.008 10.344 6.84 1 89.75 92 SER B N 1
ATOM 1506 C CA . SER B 1 92 ? -11.023 11.781 6.617 1 89.75 92 SER B CA 1
ATOM 1507 C C . SER B 1 92 ? -12.398 12.375 6.891 1 89.75 92 SER B C 1
ATOM 1509 O O . SER B 1 92 ? -12.516 13.461 7.469 1 89.75 92 SER B O 1
ATOM 1511 N N . LYS B 1 93 ? -13.422 11.758 6.504 1 88.31 93 LYS B N 1
ATOM 1512 C CA . LYS B 1 93 ? -14.789 12.203 6.758 1 88.31 93 LYS B CA 1
ATOM 1513 C C . LYS B 1 93 ? -15.094 12.211 8.25 1 88.31 93 LYS B C 1
ATOM 1515 O O . LYS B 1 93 ? -15.75 13.125 8.758 1 88.31 93 LYS B O 1
ATOM 1520 N N . GLU B 1 94 ? -14.602 11.242 8.93 1 84.44 94 GLU B N 1
ATOM 1521 C CA . GLU B 1 94 ? -14.812 11.164 10.375 1 84.44 94 GLU B CA 1
ATOM 1522 C C . GLU B 1 94 ? -14.109 12.312 11.102 1 84.44 94 GLU B C 1
ATOM 1524 O O . GLU B 1 94 ? -14.633 12.844 12.078 1 84.44 94 GLU B O 1
ATOM 1529 N N . LYS B 1 95 ? -12.969 12.578 10.688 1 80.81 95 LYS B N 1
ATOM 1530 C CA . LYS B 1 95 ? -12.188 13.664 11.266 1 80.81 95 LYS B CA 1
ATOM 1531 C C . LYS B 1 95 ? -12.867 15.008 11.055 1 80.81 95 LYS B C 1
ATOM 1533 O O . LYS B 1 95 ? -12.82 15.875 11.93 1 80.81 95 LYS B O 1
ATOM 1538 N N . GLN B 1 96 ? -13.336 15.156 9.922 1 76.44 96 GLN B N 1
ATOM 1539 C CA . GLN B 1 96 ? -14.016 16.406 9.594 1 76.44 96 GLN B CA 1
ATOM 1540 C C . GLN B 1 96 ? -15.289 16.562 10.422 1 76.44 96 GLN B C 1
ATOM 1542 O O . GLN B 1 96 ? -15.633 17.672 10.828 1 76.44 96 GLN B O 1
ATOM 1547 N N . VAL B 1 97 ? -15.875 15.5 10.688 1 71.75 97 VAL B N 1
ATOM 1548 C CA . VAL B 1 97 ? -17.094 15.562 11.477 1 71.75 97 VAL B CA 1
ATOM 1549 C C . VAL B 1 97 ? -16.766 15.828 12.945 1 71.75 97 VAL B C 1
ATOM 1551 O O . VAL B 1 97 ? -17.453 16.594 13.617 1 71.75 97 VAL B O 1
ATOM 1554 N N . LYS B 1 98 ? -15.742 15.289 13.453 1 65.38 98 LYS B N 1
ATOM 1555 C CA . LYS B 1 98 ? -15.336 15.523 14.836 1 65.38 98 LYS B CA 1
ATOM 1556 C C . LYS B 1 98 ? -14.898 16.969 15.047 1 65.38 98 LYS B C 1
ATOM 1558 O O . LYS B 1 98 ? -15.133 17.547 16.109 1 65.38 98 LYS B O 1
ATOM 1563 N N . CYS B 1 99 ? -14.18 17.484 14.156 1 59.78 99 CYS B N 1
ATOM 1564 C CA . CYS B 1 99 ? -13.766 18.875 14.305 1 59.78 99 CYS B CA 1
ATOM 1565 C C . CYS B 1 99 ? -14.961 19.812 14.242 1 59.78 99 CYS B C 1
ATOM 1567 O O . CYS B 1 99 ? -15.047 20.781 15 1 59.78 99 CYS B O 1
ATOM 1569 N N . VAL B 1 100 ? -15.734 19.578 13.281 1 56.06 100 VAL B N 1
ATOM 1570 C CA . VAL B 1 100 ? -16.922 20.438 13.227 1 56.06 100 VAL B CA 1
ATOM 1571 C C . VAL B 1 100 ? -17.672 20.359 14.555 1 56.06 100 VAL B C 1
ATOM 1573 O O . VAL B 1 100 ? -18.172 21.375 15.047 1 56.06 100 VAL B O 1
ATOM 1576 N N . LYS B 1 101 ? -17.688 19.219 14.984 1 54.66 101 LYS B N 1
ATOM 1577 C CA . LYS B 1 101 ? -18.391 19.125 16.25 1 54.66 101 LYS B CA 1
ATOM 1578 C C . LYS B 1 101 ? -17.594 19.797 17.375 1 54.66 101 LYS B C 1
ATOM 1580 O O . LYS B 1 101 ? -18.172 20.25 18.359 1 54.66 101 LYS B O 1
ATOM 1585 N N . CYS B 1 102 ? -16.328 19.625 17.234 1 49.72 102 CYS B N 1
ATOM 1586 C CA . CYS B 1 102 ? -15.547 20.312 18.266 1 49.72 102 CYS B CA 1
ATOM 1587 C C . CYS B 1 102 ? -15.742 21.812 18.172 1 49.72 102 CYS B C 1
ATOM 1589 O O . CYS B 1 102 ? -15.742 22.5 19.203 1 49.72 102 CYS B O 1
ATOM 1591 N N . SER B 1 103 ? -15.609 22.25 16.875 1 48.25 103 SER B N 1
ATOM 1592 C CA . SER B 1 103 ? -15.789 23.703 16.781 1 48.25 103 SER B CA 1
ATOM 1593 C C . SER B 1 103 ? -17.219 24.094 17.156 1 48.25 103 SER B C 1
ATOM 1595 O O . SER B 1 103 ? -17.469 25.25 17.531 1 48.25 103 SER B O 1
ATOM 1597 N N . LEU B 1 104 ? -18.094 23.297 16.922 1 48.41 104 LEU B N 1
ATOM 1598 C CA . LEU B 1 104 ? -19.453 23.656 17.281 1 48.41 104 LEU B CA 1
ATOM 1599 C C . LEU B 1 104 ? -19.703 23.469 18.766 1 48.41 104 LEU B C 1
ATOM 1601 O O . LEU B 1 104 ? -20.75 23.891 19.281 1 48.41 104 LEU B O 1
ATOM 1605 N N . MET B 1 105 ? -18.766 22.75 19.281 1 41.03 105 MET B N 1
ATOM 1606 C CA . MET B 1 105 ? -19 22.812 20.734 1 41.03 105 MET B CA 1
ATOM 1607 C C . MET B 1 105 ? -18.312 24.016 21.344 1 41.03 105 MET B C 1
ATOM 1609 O O . MET B 1 105 ? -17.188 24.359 20.953 1 41.03 105 MET B O 1
#

Sequence (210 aa):
MATQYTDLELAINTLVTNFHSASPTNADTLTAQEFQSMISKELPTMVKTAGDQEGLNKLLTELNVEEGKGVAFKDFWQLVDSLATAQFGLLSKEKQVKCVKCSLMMATQYTDLELAINTLVTNFHSASPTNADTLTAQEFQSMISKELPTMVKTAGDQEGLNKLLTELNVEEGKGVAFKDFWQLVDSLATAQFGLLSKEKQVKCVKCSLM

Secondary structure (DSSP, 8-state):
------HHHHHHHHHHHHHHHHS-TT-SEE-HHHHHHHHHHH-TTT--GGGSHHHHHHHHHHTTPPTTS-EEHHHHHHHHHHHHHHHHHHHHHHHHHHHHHHHH-/------HHHHHHHHHHHHHHHHS-TT-SEE-HHHHHHHHHHH-TTT--GGGSHHHHHHHHHHTTPPTT--EEHHHHHHHHHHHHHHHHHHHHHHHHHHHHHHHH-

Foldseek 3Di:
DPPDDDPVRVVVVVLVVLQVVLDDPVDQFADLVSVLVSCCVPVCPQQPQSVDPVSSVVLCVVLVPDPPHGHHPSSVVVVVVVSVVVVVVVVVVVVVVVVVVVVVD/DPPDDDPVRVVVVVLVVLQVVLDDPVDQFADLVSVLVSCCVPVCPQQPQSVDPVSSVVLCVVLVPDPPHGHHPSSVVVVVVVSVVVVVVVVVVVVVVVVVVVVVD

Solvent-accessible surface area (backbone atoms only — not comparable to full-atom values): 11553 Å² total; per-residue (Å²): 124,85,81,79,65,41,74,53,44,43,23,48,48,49,56,40,47,50,54,56,69,69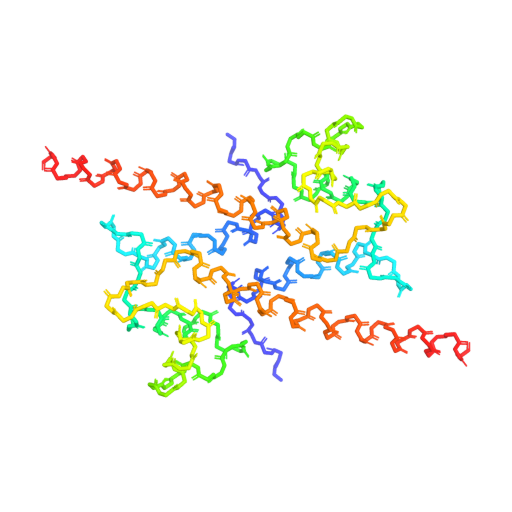,20,51,77,89,39,77,35,24,49,71,68,57,45,35,53,47,43,47,71,42,30,53,86,81,44,72,51,39,74,45,71,68,34,36,52,52,49,37,55,73,55,66,54,53,88,91,49,50,48,35,62,68,42,54,46,50,53,50,51,53,52,39,51,54,52,41,52,53,52,53,54,50,40,50,51,52,43,49,50,51,69,72,90,123,84,79,81,63,43,76,52,42,43,24,48,49,49,55,41,46,51,54,55,69,70,21,51,78,90,41,77,35,23,49,73,67,57,45,36,54,47,43,48,68,41,28,51,87,84,43,72,51,38,73,43,73,67,34,36,53,52,50,38,56,73,56,67,54,53,89,91,50,49,48,35,62,68,41,56,46,50,52,52,49,52,53,40,51,54,52,40,52,52,51,53,53,51,40,49,50,51,46,51,49,51,69,71,89